Protein AF-A0A962SRR5-F1 (afdb_monomer)

pLDDT: mean 85.86, std 10.07, range [50.69, 96.56]

Structure (mmCIF, N/CA/C/O backbone):
data_AF-A0A962SRR5-F1
#
_entry.id   AF-A0A962SRR5-F1
#
loop_
_atom_site.group_PDB
_atom_site.id
_atom_site.type_symbol
_atom_site.label_atom_id
_atom_site.label_alt_id
_atom_site.label_comp_id
_atom_site.label_asym_id
_atom_site.label_entity_id
_atom_site.label_seq_id
_atom_site.pdbx_PDB_ins_code
_atom_site.Cartn_x
_atom_site.Cartn_y
_atom_site.Cartn_z
_atom_site.occupancy
_atom_site.B_iso_or_equiv
_atom_site.auth_seq_id
_atom_site.auth_comp_id
_atom_site.auth_asym_id
_atom_site.auth_atom_id
_atom_site.pdbx_PDB_model_num
ATOM 1 N N . MET A 1 1 ? 25.830 25.492 19.303 1.00 61.03 1 MET A N 1
ATOM 2 C CA . MET A 1 1 ? 25.919 24.570 18.144 1.00 61.03 1 MET A CA 1
ATOM 3 C C . MET A 1 1 ? 26.111 25.403 16.883 1.00 61.03 1 MET A C 1
ATOM 5 O O . MET A 1 1 ? 25.340 26.332 16.690 1.00 61.03 1 MET A O 1
ATOM 9 N N . SER A 1 2 ? 27.171 25.161 16.105 1.00 75.62 2 SER A N 1
ATOM 10 C CA . SER A 1 2 ? 27.633 26.068 15.039 1.00 75.62 2 SER A CA 1
ATOM 11 C C . SER A 1 2 ? 26.584 26.273 13.937 1.00 75.62 2 SER A C 1
ATOM 13 O O . SER A 1 2 ? 25.968 25.315 13.469 1.00 75.62 2 SER A O 1
ATOM 15 N N . PHE A 1 3 ? 26.388 27.527 13.511 1.00 80.69 3 PHE A N 1
ATOM 16 C CA . PHE A 1 3 ? 25.441 27.920 12.456 1.00 80.69 3 PHE A CA 1
ATOM 17 C C . PHE A 1 3 ? 25.579 27.062 11.188 1.00 80.69 3 PHE A C 1
ATOM 19 O O . PHE A 1 3 ? 24.573 26.648 10.618 1.00 80.69 3 PHE A O 1
ATOM 26 N N . LEU A 1 4 ? 26.810 26.699 10.814 1.00 87.44 4 LEU A N 1
ATOM 27 C CA . LEU A 1 4 ? 27.096 25.822 9.677 1.00 87.44 4 LEU A CA 1
ATOM 28 C C . LEU A 1 4 ? 26.416 24.446 9.796 1.00 87.44 4 LEU A C 1
ATOM 30 O O . LEU A 1 4 ? 25.808 23.976 8.838 1.00 87.44 4 LEU A O 1
ATOM 34 N N . ARG A 1 5 ? 26.444 23.820 10.983 1.00 86.62 5 ARG A N 1
ATOM 35 C CA . ARG A 1 5 ? 25.784 22.525 11.219 1.00 86.62 5 ARG A CA 1
ATOM 36 C C . ARG A 1 5 ? 24.271 22.636 11.042 1.00 86.62 5 ARG A C 1
ATOM 38 O O . ARG A 1 5 ? 23.664 21.735 10.476 1.00 86.62 5 ARG A O 1
ATOM 45 N N . ARG A 1 6 ? 23.661 23.739 11.490 1.00 88.19 6 ARG A N 1
ATOM 46 C CA . ARG A 1 6 ? 22.216 23.977 11.345 1.00 88.19 6 ARG A CA 1
ATOM 47 C C . ARG A 1 6 ? 21.804 24.070 9.873 1.00 88.19 6 ARG A C 1
ATOM 49 O O . ARG A 1 6 ? 20.831 23.427 9.492 1.00 88.19 6 ARG A O 1
ATOM 56 N N . TYR A 1 7 ? 22.548 24.815 9.054 1.00 91.88 7 TYR A N 1
ATOM 57 C CA . TYR A 1 7 ? 22.250 24.950 7.624 1.00 91.88 7 TYR A CA 1
ATOM 58 C C . TYR A 1 7 ? 22.513 23.660 6.837 1.00 91.88 7 TYR A C 1
ATOM 60 O O . TYR A 1 7 ? 21.699 23.298 5.993 1.00 91.88 7 TYR A O 1
ATOM 68 N N . LEU A 1 8 ? 23.583 22.920 7.152 1.00 93.56 8 LEU A N 1
ATOM 69 C CA . LEU A 1 8 ? 23.849 21.620 6.527 1.00 93.56 8 LEU A CA 1
ATOM 70 C C . LEU A 1 8 ? 22.771 20.583 6.864 1.00 93.56 8 LEU A C 1
ATOM 72 O O . LEU A 1 8 ? 22.303 19.889 5.968 1.00 93.56 8 LEU A O 1
ATOM 76 N N . VAL A 1 9 ? 22.335 20.501 8.127 1.00 94.69 9 VAL A N 1
ATOM 77 C CA . VAL A 1 9 ? 21.248 19.592 8.534 1.00 94.69 9 VAL A CA 1
ATOM 78 C C . VAL A 1 9 ? 19.932 19.986 7.863 1.00 94.69 9 VAL A C 1
ATOM 80 O O . VAL A 1 9 ? 19.237 19.113 7.358 1.00 94.69 9 VAL A O 1
ATOM 83 N N . ALA A 1 10 ? 19.607 21.281 7.793 1.00 92.31 10 ALA A N 1
ATOM 84 C CA . ALA A 1 10 ? 18.415 21.752 7.088 1.00 92.31 10 ALA A CA 1
ATOM 85 C C . ALA A 1 10 ? 18.461 21.414 5.586 1.00 92.31 10 ALA A C 1
ATOM 87 O O . ALA A 1 10 ? 17.485 20.903 5.046 1.00 92.31 10 ALA A O 1
ATOM 88 N N . GLY A 1 11 ? 19.604 21.624 4.924 1.00 93.44 11 GLY A N 1
ATOM 89 C CA . GLY A 1 11 ? 19.796 21.248 3.522 1.00 93.44 11 GLY A CA 1
ATOM 90 C C . GLY A 1 11 ? 19.680 19.738 3.298 1.00 93.44 11 GLY A C 1
ATOM 91 O O . GLY A 1 11 ? 19.008 19.305 2.365 1.00 93.44 11 GLY A O 1
ATOM 92 N N . LEU A 1 12 ? 20.270 18.931 4.183 1.00 95.00 12 LEU A N 1
ATOM 93 C CA . LEU A 1 12 ? 20.183 17.472 4.131 1.00 95.00 12 LEU A CA 1
ATOM 94 C C . LEU A 1 12 ? 18.735 16.988 4.299 1.00 95.00 12 LEU A C 1
ATOM 96 O O . LEU A 1 12 ? 18.294 16.126 3.547 1.00 95.00 12 LEU A O 1
ATOM 100 N N . LEU A 1 13 ? 17.980 17.574 5.234 1.00 94.94 13 LEU A N 1
ATOM 101 C CA . LEU A 1 13 ? 16.570 17.243 5.460 1.00 94.94 13 LEU A CA 1
ATOM 102 C C . LEU A 1 13 ? 15.687 17.519 4.236 1.00 94.94 13 LEU 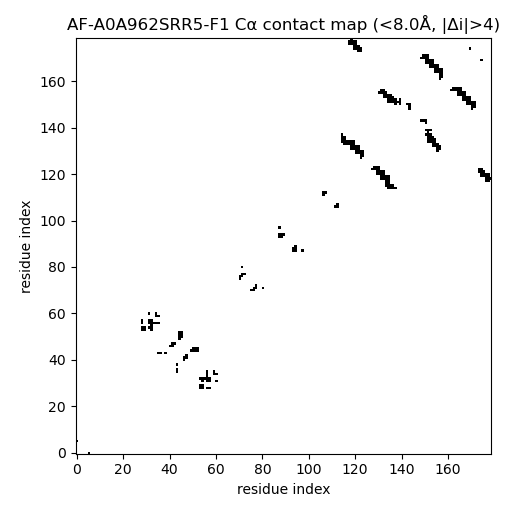A C 1
ATOM 104 O O . LEU A 1 13 ? 14.685 16.836 4.057 1.00 94.94 13 LEU A O 1
ATOM 108 N N . VAL A 1 14 ? 16.063 18.478 3.386 1.00 95.75 14 VAL A N 1
ATOM 109 C CA . VAL A 1 14 ? 15.354 18.766 2.130 1.00 95.75 14 VAL A CA 1
ATOM 110 C C . VAL A 1 14 ? 15.813 17.838 1.003 1.00 95.75 14 VAL A C 1
ATOM 112 O O . VAL A 1 14 ? 14.987 17.255 0.304 1.00 95.75 14 VAL A O 1
ATOM 115 N N . TRP A 1 15 ? 17.124 17.670 0.817 1.00 96.56 15 TRP A N 1
ATOM 116 C CA . TRP A 1 15 ? 17.670 16.934 -0.328 1.00 96.56 15 TRP A CA 1
ATOM 117 C C . TRP A 1 15 ? 17.612 15.414 -0.185 1.00 96.56 15 TRP A C 1
ATOM 119 O O . TRP A 1 15 ? 17.457 14.727 -1.193 1.00 96.56 15 TRP A O 1
ATOM 129 N N . VAL A 1 16 ? 17.711 14.868 1.031 1.00 96.56 16 VAL A N 1
ATOM 130 C CA . VAL A 1 16 ? 17.678 13.412 1.243 1.00 96.56 16 VAL A CA 1
ATOM 131 C C . VAL A 1 16 ? 16.352 12.799 0.781 1.00 96.56 16 VAL A C 1
ATOM 133 O O . VAL A 1 16 ? 16.412 11.872 -0.026 1.00 96.56 16 VAL A O 1
ATOM 136 N N . PRO A 1 17 ? 15.165 13.302 1.180 1.00 95.25 17 PRO A N 1
ATOM 137 C CA . PRO A 1 17 ? 13.895 12.755 0.696 1.00 95.25 17 PRO A CA 1
ATOM 138 C C . PRO A 1 17 ? 13.754 12.809 -0.831 1.00 95.25 17 PRO A C 1
ATOM 140 O O . PRO A 1 17 ? 13.295 11.846 -1.446 1.00 95.25 17 PRO A O 1
ATOM 143 N N . ILE A 1 18 ? 14.202 13.902 -1.459 1.00 96.38 18 ILE A N 1
ATOM 144 C CA . ILE A 1 18 ? 14.176 14.067 -2.920 1.00 96.38 18 ILE A CA 1
ATOM 145 C C . ILE A 1 18 ? 15.099 13.041 -3.585 1.00 96.38 18 ILE A C 1
ATOM 147 O O . ILE A 1 18 ? 14.685 12.336 -4.504 1.00 96.38 18 ILE A O 1
ATOM 151 N N . GLY A 1 19 ? 16.335 12.916 -3.097 1.00 96.44 19 GLY A N 1
ATOM 152 C CA . GLY A 1 19 ? 17.310 11.959 -3.614 1.00 96.44 19 GLY A CA 1
ATOM 153 C C . GLY A 1 19 ? 16.827 10.515 -3.492 1.00 96.44 19 GLY A C 1
ATOM 154 O O . GLY A 1 19 ? 16.908 9.761 -4.461 1.00 96.44 19 GLY A O 1
ATOM 155 N N . VAL A 1 20 ? 16.254 10.150 -2.341 1.00 96.56 20 VAL A N 1
ATOM 156 C CA . VAL A 1 20 ? 15.645 8.830 -2.119 1.00 96.56 20 VAL A CA 1
ATOM 157 C C . VAL A 1 20 ? 14.478 8.600 -3.078 1.00 96.56 20 VAL A C 1
ATOM 159 O O . VAL A 1 20 ? 14.397 7.539 -3.689 1.00 96.56 20 VAL A O 1
ATOM 162 N N . THR A 1 21 ? 13.614 9.595 -3.280 1.00 95.56 21 THR A N 1
ATOM 163 C CA . THR A 1 21 ? 12.485 9.486 -4.216 1.00 95.56 21 THR A CA 1
ATOM 164 C C . THR A 1 21 ? 12.971 9.229 -5.642 1.00 95.56 21 THR A C 1
ATOM 166 O O . THR A 1 21 ? 12.526 8.282 -6.288 1.00 95.56 21 THR A O 1
ATOM 169 N N . VAL A 1 22 ? 13.940 10.015 -6.122 1.00 95.94 22 VAL A N 1
ATOM 170 C CA . VAL A 1 22 ? 14.528 9.840 -7.460 1.00 95.94 22 VAL A CA 1
ATOM 171 C C . VAL A 1 22 ? 15.209 8.477 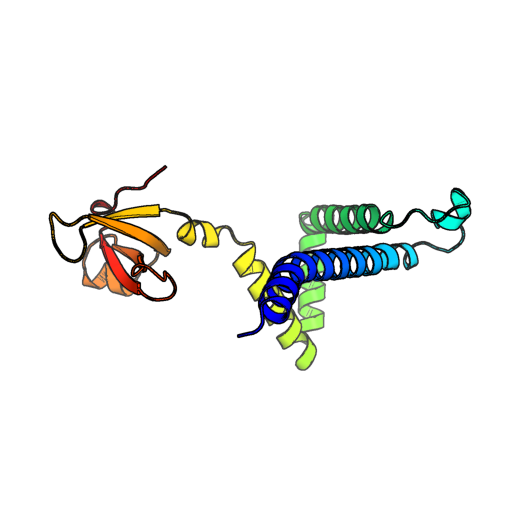-7.595 1.00 95.94 22 VAL A C 1
ATOM 173 O O . VAL A 1 22 ? 15.073 7.830 -8.635 1.00 95.94 22 VAL A O 1
ATOM 176 N N . LEU A 1 23 ? 15.915 8.018 -6.558 1.00 95.06 23 LEU A N 1
ATOM 177 C CA . LEU A 1 23 ? 16.552 6.702 -6.528 1.00 95.06 23 LEU A CA 1
ATOM 178 C C . LEU A 1 23 ? 15.517 5.581 -6.686 1.00 95.06 23 LEU A C 1
ATOM 180 O O . LEU A 1 23 ? 15.682 4.721 -7.550 1.00 95.06 23 LEU A O 1
ATOM 184 N N . VAL A 1 24 ? 14.447 5.611 -5.886 1.00 96.06 24 VAL A N 1
ATOM 185 C CA . VAL A 1 24 ? 13.386 4.594 -5.906 1.00 96.06 24 VAL A CA 1
ATOM 186 C C . VAL A 1 24 ? 12.662 4.593 -7.248 1.00 96.06 24 VAL A C 1
ATOM 188 O O . VAL A 1 24 ? 12.515 3.534 -7.853 1.00 96.06 24 VAL A O 1
ATOM 191 N N . VAL A 1 25 ? 12.276 5.764 -7.765 1.00 93.06 25 VAL A N 1
ATOM 192 C CA . VAL A 1 25 ? 11.604 5.871 -9.070 1.00 93.06 25 VAL A CA 1
ATOM 193 C C . VAL A 1 25 ? 12.495 5.327 -10.184 1.00 93.06 25 VAL A C 1
ATOM 195 O O . VAL A 1 25 ? 12.045 4.511 -10.983 1.00 93.06 25 VAL A O 1
ATOM 198 N N . ARG A 1 26 ? 13.780 5.703 -10.220 1.00 91.12 26 ARG A N 1
ATOM 199 C CA . ARG A 1 26 ? 14.720 5.175 -11.222 1.00 91.12 26 ARG A CA 1
ATOM 200 C C . ARG A 1 26 ? 14.920 3.670 -11.097 1.00 91.12 26 ARG A C 1
ATOM 202 O O . ARG A 1 26 ? 15.038 2.997 -12.117 1.00 91.12 26 ARG A O 1
ATOM 209 N N . MET A 1 27 ? 14.976 3.144 -9.876 1.00 92.19 27 MET A N 1
ATOM 210 C CA . MET A 1 27 ? 15.079 1.707 -9.644 1.00 92.19 27 MET A CA 1
ATOM 211 C C . MET A 1 27 ? 13.851 0.983 -10.203 1.00 92.19 27 MET A C 1
ATOM 213 O O . MET A 1 27 ? 14.017 0.043 -10.973 1.00 92.19 27 MET A O 1
ATOM 217 N N . LEU A 1 28 ? 12.641 1.455 -9.897 1.00 90.06 28 LEU A N 1
ATOM 218 C CA . LEU A 1 28 ? 11.398 0.866 -10.402 1.00 90.06 28 LEU A CA 1
ATOM 219 C C . LEU A 1 28 ? 11.313 0.923 -11.928 1.00 90.06 28 LEU A C 1
ATOM 221 O O . LEU A 1 28 ? 11.043 -0.094 -12.558 1.00 90.06 28 LEU A O 1
ATOM 225 N N . VAL A 1 29 ? 11.613 2.078 -12.526 1.00 88.69 29 VAL A N 1
ATOM 226 C CA . VAL A 1 29 ? 11.618 2.241 -13.986 1.00 88.69 29 VAL A CA 1
ATOM 227 C C . VAL A 1 29 ? 12.584 1.255 -14.640 1.00 88.69 29 VAL A C 1
ATOM 229 O O . VAL A 1 29 ? 12.191 0.557 -15.563 1.00 88.69 29 VAL A O 1
ATOM 232 N N . ARG A 1 30 ? 13.806 1.104 -14.114 1.00 87.31 30 ARG A N 1
ATOM 233 C CA . ARG A 1 30 ? 14.773 0.121 -14.634 1.00 87.31 30 ARG A CA 1
ATOM 234 C C . ARG A 1 30 ? 14.282 -1.319 -14.509 1.00 87.31 30 ARG A C 1
ATOM 236 O O . ARG A 1 30 ? 14.477 -2.112 -15.423 1.00 87.31 30 ARG A O 1
ATOM 243 N N . TRP A 1 31 ? 13.652 -1.664 -13.388 1.00 87.38 31 TRP A N 1
ATOM 244 C CA . TRP A 1 31 ? 13.059 -2.989 -13.206 1.00 87.38 31 TRP A CA 1
ATOM 245 C C . TRP A 1 31 ? 11.949 -3.256 -14.226 1.00 87.38 31 TRP A C 1
ATOM 247 O O . TRP A 1 31 ? 11.870 -4.360 -14.756 1.00 87.38 31 TRP A O 1
ATOM 257 N N . MET A 1 32 ? 11.131 -2.252 -14.538 1.00 87.62 32 MET A N 1
ATOM 258 C CA . MET A 1 32 ? 10.086 -2.358 -15.557 1.00 87.62 32 MET A CA 1
ATOM 259 C C . MET A 1 32 ? 10.663 -2.367 -16.976 1.00 87.62 32 MET A C 1
ATOM 261 O O . MET A 1 32 ? 10.185 -3.127 -17.810 1.00 87.62 32 MET A O 1
ATOM 265 N N . ASP A 1 33 ? 11.723 -1.610 -17.260 1.00 86.12 33 ASP A N 1
ATOM 266 C CA . ASP A 1 33 ? 12.426 -1.636 -18.550 1.00 86.12 33 ASP A CA 1
ATOM 267 C C . ASP A 1 33 ? 13.052 -3.008 -18.840 1.00 86.12 33 ASP A C 1
ATOM 269 O O . ASP A 1 33 ? 13.060 -3.440 -19.991 1.00 86.12 33 ASP A O 1
ATOM 273 N N . ASN A 1 34 ? 13.436 -3.779 -17.815 1.00 85.56 34 ASN A N 1
ATOM 274 C CA . ASN A 1 34 ? 13.853 -5.174 -18.000 1.00 85.56 34 ASN A CA 1
ATOM 275 C C . ASN A 1 34 ? 12.742 -6.071 -18.580 1.00 85.56 34 ASN A C 1
ATOM 277 O O . ASN A 1 34 ? 13.054 -7.107 -19.163 1.00 85.56 34 ASN A O 1
ATOM 281 N N . SER A 1 35 ? 11.459 -5.695 -18.481 1.00 83.31 35 SER A N 1
ATOM 282 C CA . SER A 1 35 ? 10.375 -6.433 -19.150 1.00 83.31 35 SER A CA 1
ATOM 283 C C . SER A 1 35 ? 10.499 -6.399 -20.678 1.00 83.31 35 SER A C 1
ATOM 285 O O . SER A 1 35 ? 10.068 -7.341 -21.340 1.00 83.31 35 SER A O 1
ATOM 287 N N . LEU A 1 36 ? 11.158 -5.380 -21.248 1.00 81.69 36 LEU A N 1
ATOM 288 C CA . LEU A 1 36 ? 11.440 -5.297 -22.686 1.00 81.69 36 LEU A CA 1
ATOM 289 C C . LEU A 1 36 ? 12.355 -6.437 -23.161 1.00 81.69 36 LEU A C 1
ATOM 291 O O . LEU A 1 36 ? 12.346 -6.774 -24.343 1.00 81.69 36 LEU A O 1
ATOM 295 N N . LEU A 1 37 ? 13.106 -7.076 -22.254 1.00 81.12 37 LEU A N 1
ATOM 296 C CA . LEU A 1 37 ? 13.928 -8.246 -22.576 1.00 81.12 37 LEU A CA 1
ATOM 297 C C . LEU A 1 37 ? 13.088 -9.465 -22.978 1.00 81.12 37 LEU A C 1
ATOM 299 O O . LEU A 1 37 ? 13.605 -10.334 -23.677 1.00 81.12 37 LEU A O 1
ATOM 303 N N . LEU A 1 38 ? 11.808 -9.517 -22.581 1.00 77.56 38 LEU A N 1
ATOM 304 C CA . LEU A 1 38 ? 10.860 -10.552 -23.012 1.00 77.56 38 LEU A CA 1
ATOM 305 C C . LEU A 1 38 ? 10.548 -10.459 -24.513 1.00 77.56 38 LEU A C 1
ATOM 307 O O . LEU A 1 38 ? 10.120 -11.444 -25.113 1.00 77.56 38 LEU A O 1
ATOM 311 N N . ILE A 1 39 ? 10.762 -9.289 -25.122 1.00 77.69 39 ILE A N 1
ATOM 312 C CA . ILE A 1 39 ? 10.603 -9.076 -26.558 1.00 77.69 39 ILE A CA 1
ATOM 313 C C . ILE A 1 39 ? 11.924 -9.453 -27.261 1.00 77.69 39 ILE A C 1
ATOM 315 O O . ILE A 1 39 ? 12.998 -9.006 -26.827 1.00 77.69 39 ILE A O 1
ATOM 319 N N . PRO A 1 40 ? 11.877 -10.246 -28.354 1.00 79.25 40 PRO A N 1
ATOM 320 C CA . PRO A 1 40 ? 13.051 -10.544 -29.171 1.00 79.25 40 PRO A CA 1
ATOM 321 C C . PRO A 1 40 ? 13.760 -9.270 -29.634 1.00 79.25 40 PRO A C 1
ATOM 323 O O . PRO A 1 40 ? 13.108 -8.273 -29.940 1.00 79.25 40 PRO A O 1
ATOM 326 N N . GLU A 1 41 ? 15.089 -9.310 -29.744 1.00 74.62 41 GLU A N 1
ATOM 327 C CA . GLU A 1 41 ? 15.915 -8.123 -30.018 1.00 74.62 41 GLU A CA 1
ATOM 328 C C . GLU A 1 41 ? 15.472 -7.332 -31.256 1.00 74.62 41 GLU A C 1
ATOM 330 O O . GLU A 1 41 ? 15.474 -6.105 -31.227 1.00 74.62 41 GLU A O 1
ATOM 335 N N . ALA A 1 42 ? 15.011 -8.012 -32.308 1.00 71.50 42 ALA A N 1
ATOM 336 C CA . ALA A 1 42 ? 14.535 -7.378 -33.540 1.00 71.50 42 ALA A CA 1
ATOM 337 C C . ALA A 1 42 ? 13.302 -6.472 -33.350 1.00 71.50 42 ALA A C 1
ATOM 339 O O . ALA A 1 42 ? 13.114 -5.532 -34.115 1.00 71.50 42 ALA A O 1
ATOM 340 N N . TYR A 1 43 ? 12.475 -6.738 -32.335 1.00 71.75 43 TYR A N 1
ATOM 341 C CA . TYR A 1 43 ? 11.242 -5.996 -32.059 1.00 71.75 43 TYR A CA 1
ATOM 342 C C . TYR A 1 43 ? 11.363 -5.079 -30.840 1.00 71.75 43 TYR A C 1
ATOM 344 O O . TYR A 1 43 ? 10.362 -4.533 -30.372 1.00 71.75 43 TYR A O 1
ATOM 352 N N . ARG A 1 44 ? 12.573 -4.907 -30.291 1.00 78.50 44 ARG A N 1
ATOM 353 C CA . ARG A 1 44 ? 12.769 -3.982 -29.178 1.00 78.50 44 ARG A CA 1
ATOM 354 C C . ARG A 1 44 ? 12.602 -2.539 -29.666 1.00 78.50 44 ARG A C 1
ATOM 356 O O . ARG A 1 44 ? 13.113 -2.201 -30.736 1.00 78.50 44 ARG A O 1
ATOM 363 N N . PRO A 1 45 ? 11.942 -1.675 -28.876 1.00 69.25 45 PRO A N 1
ATOM 364 C CA . PRO A 1 45 ? 11.731 -0.269 -29.227 1.00 69.25 45 PRO A CA 1
ATOM 365 C C . PRO A 1 45 ? 13.043 0.444 -29.563 1.00 69.25 45 PRO A C 1
ATOM 367 O O . PRO A 1 45 ? 13.086 1.241 -30.491 1.00 69.25 45 PRO A O 1
ATOM 370 N N . ASP A 1 46 ? 14.122 0.082 -28.868 1.00 71.75 46 ASP A N 1
ATOM 371 C CA . ASP A 1 46 ? 15.464 0.633 -29.069 1.00 71.75 46 ASP A CA 1
ATOM 372 C C . ASP A 1 46 ? 15.992 0.394 -30.493 1.00 71.75 46 ASP A C 1
ATOM 374 O O . ASP A 1 46 ? 16.600 1.283 -31.087 1.00 71.75 46 ASP A O 1
ATOM 378 N N . ASN A 1 47 ? 15.704 -0.780 -31.066 1.00 67.12 47 ASN A N 1
ATOM 379 C CA . ASN A 1 47 ? 16.127 -1.162 -32.415 1.00 67.12 47 ASN A CA 1
ATOM 380 C C . ASN A 1 47 ? 15.166 -0.659 -33.503 1.00 67.12 47 ASN A C 1
ATOM 382 O O . ASN A 1 47 ? 15.589 -0.434 -34.633 1.00 67.12 47 ASN A O 1
ATOM 386 N N . LEU A 1 48 ? 13.886 -0.466 -33.172 1.00 66.94 48 LEU A N 1
ATOM 387 C CA . LEU A 1 48 ? 12.864 0.042 -34.096 1.00 66.94 48 LEU A CA 1
ATOM 388 C C . LEU A 1 48 ? 12.900 1.568 -34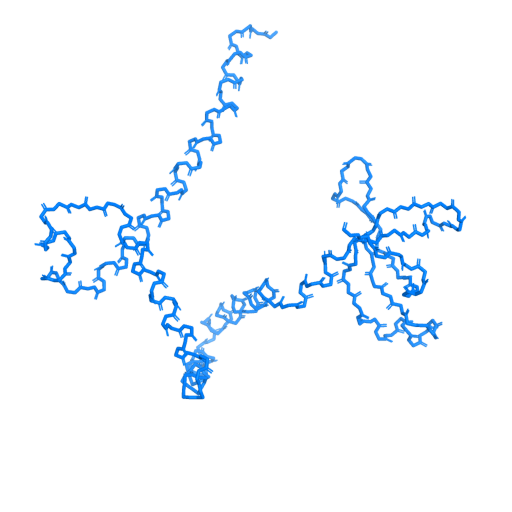.242 1.00 66.94 48 LEU A C 1
ATOM 390 O O . LEU A 1 48 ? 12.679 2.093 -35.329 1.00 66.94 48 LEU A O 1
ATOM 394 N N . ILE A 1 49 ? 13.140 2.276 -33.138 1.00 69.94 49 ILE A N 1
ATOM 395 C CA . ILE A 1 49 ? 13.064 3.740 -33.050 1.00 69.94 49 ILE A CA 1
ATOM 396 C C . ILE A 1 49 ? 14.474 4.363 -33.143 1.00 69.94 49 ILE A C 1
ATOM 398 O O . ILE A 1 49 ? 14.617 5.540 -33.468 1.00 69.94 49 ILE A O 1
ATOM 402 N N . GLY A 1 50 ? 15.534 3.576 -32.913 1.00 68.31 50 GLY A N 1
ATOM 403 C CA . GLY A 1 50 ? 16.933 4.001 -33.044 1.00 68.31 50 GLY A CA 1
ATOM 404 C C . GLY A 1 50 ? 17.468 4.822 -31.864 1.00 68.31 50 GLY A C 1
ATOM 405 O O . GLY A 1 50 ? 18.626 5.237 -31.883 1.00 68.31 50 GLY A O 1
ATOM 406 N N . PHE A 1 51 ? 16.656 5.056 -30.829 1.00 71.62 51 PHE A N 1
ATOM 407 C CA . PHE A 1 51 ? 17.076 5.651 -29.561 1.00 71.62 51 PHE A CA 1
ATOM 408 C C . PHE A 1 51 ? 16.314 5.034 -28.383 1.00 71.62 51 PHE A C 1
ATOM 410 O O . PHE A 1 51 ? 15.142 4.678 -28.501 1.00 71.62 51 PHE A O 1
ATOM 417 N N . HIS A 1 52 ? 16.986 4.919 -27.236 1.00 69.19 52 HIS A N 1
ATOM 418 C CA . HIS A 1 52 ? 16.412 4.333 -26.026 1.00 69.19 52 HIS A CA 1
ATOM 419 C C . HIS A 1 52 ? 15.527 5.347 -25.296 1.00 69.19 52 HIS A C 1
ATOM 421 O O . HIS A 1 52 ? 16.007 6.401 -24.868 1.00 69.19 52 HIS A O 1
ATOM 427 N N . ILE A 1 53 ? 14.241 5.026 -25.136 1.00 74.56 53 ILE A N 1
ATOM 428 C CA . ILE A 1 53 ? 13.300 5.820 -24.337 1.00 74.56 53 ILE A CA 1
ATOM 429 C C . ILE A 1 53 ? 13.169 5.156 -22.961 1.00 74.56 53 ILE A C 1
ATOM 431 O O . ILE A 1 53 ? 12.496 4.127 -22.850 1.00 74.56 53 ILE A O 1
ATOM 435 N N . PRO A 1 54 ? 13.781 5.721 -21.903 1.00 71.00 54 PRO A N 1
ATOM 436 C CA . PRO A 1 54 ? 13.677 5.149 -20.567 1.00 71.00 54 PRO A CA 1
ATOM 437 C C . PRO A 1 54 ? 12.224 5.200 -20.078 1.00 71.00 54 PRO A C 1
ATOM 439 O O . PRO A 1 54 ? 11.554 6.227 -20.199 1.00 71.00 54 PRO A O 1
ATOM 442 N N . GLY A 1 55 ? 11.743 4.099 -19.505 1.00 78.75 55 GLY A N 1
ATOM 443 C CA . GLY A 1 55 ? 10.371 3.955 -19.023 1.00 78.75 55 GLY A CA 1
ATOM 444 C C . GLY A 1 55 ? 9.376 3.379 -20.025 1.00 78.75 55 GLY A C 1
ATOM 445 O O . GLY A 1 55 ? 8.205 3.224 -19.683 1.00 78.75 55 GLY A O 1
ATOM 446 N N . LEU A 1 56 ? 9.795 2.998 -21.233 1.00 84.19 56 LEU A N 1
ATOM 447 C CA . LEU A 1 56 ? 8.889 2.342 -22.179 1.00 84.19 56 LEU A CA 1
ATOM 448 C C . LEU A 1 56 ? 8.481 0.933 -21.710 1.00 84.19 56 LEU A C 1
ATOM 450 O O . LEU A 1 56 ? 7.360 0.487 -21.969 1.00 84.19 56 LEU A O 1
ATOM 454 N N . GLY A 1 57 ? 9.327 0.263 -20.921 1.00 85.19 57 GLY A N 1
ATOM 455 C CA . GLY A 1 57 ? 8.964 -0.997 -20.275 1.00 85.19 57 GLY A CA 1
ATOM 456 C C . GLY A 1 57 ? 7.925 -0.838 -19.171 1.00 85.19 57 GLY A C 1
ATOM 457 O O . GLY A 1 57 ? 7.264 -1.816 -18.826 1.00 85.19 57 GLY A O 1
ATOM 458 N N . VAL A 1 58 ? 7.699 0.379 -18.657 1.00 88.38 58 VAL A N 1
ATOM 459 C CA . VAL A 1 58 ? 6.587 0.658 -17.734 1.00 88.38 58 VAL A CA 1
ATOM 460 C C . VAL A 1 58 ? 5.258 0.372 -18.425 1.00 88.38 58 VAL A C 1
ATOM 462 O O . VAL A 1 58 ? 4.427 -0.361 -17.890 1.00 88.38 58 VAL A O 1
ATOM 465 N N . VAL A 1 59 ? 5.082 0.894 -19.642 1.00 88.56 59 VAL A N 1
ATOM 466 C CA . VAL A 1 59 ? 3.869 0.691 -20.447 1.00 88.56 59 VAL A CA 1
ATOM 467 C C . VAL A 1 59 ? 3.687 -0.789 -20.774 1.00 88.56 59 VAL A C 1
ATOM 469 O O . VAL A 1 59 ? 2.602 -1.330 -20.569 1.00 88.56 59 VAL A O 1
ATOM 472 N N . LEU A 1 60 ? 4.752 -1.468 -21.212 1.00 87.62 60 LEU A N 1
ATOM 473 C CA . LEU A 1 60 ? 4.696 -2.902 -21.498 1.00 87.62 60 LEU A CA 1
ATOM 474 C C . LEU A 1 60 ? 4.318 -3.719 -20.255 1.00 87.62 60 LEU A C 1
ATOM 476 O O . LEU A 1 60 ? 3.440 -4.575 -20.328 1.00 87.62 60 LEU A O 1
ATOM 480 N N . SER A 1 61 ? 4.940 -3.440 -19.110 1.00 88.69 61 SER A N 1
ATOM 481 C CA . SER A 1 61 ? 4.644 -4.126 -17.849 1.00 88.69 61 SER A CA 1
ATOM 482 C C . SER A 1 61 ? 3.180 -3.940 -17.440 1.00 88.69 61 SER A C 1
ATOM 484 O O . SER A 1 61 ? 2.529 -4.905 -17.043 1.00 88.69 61 SER A O 1
ATOM 486 N N . LEU A 1 62 ? 2.635 -2.725 -17.584 1.00 91.25 62 LEU A N 1
ATOM 487 C CA . LEU A 1 62 ? 1.220 -2.450 -17.318 1.00 91.25 62 LEU A CA 1
ATOM 488 C C . LEU A 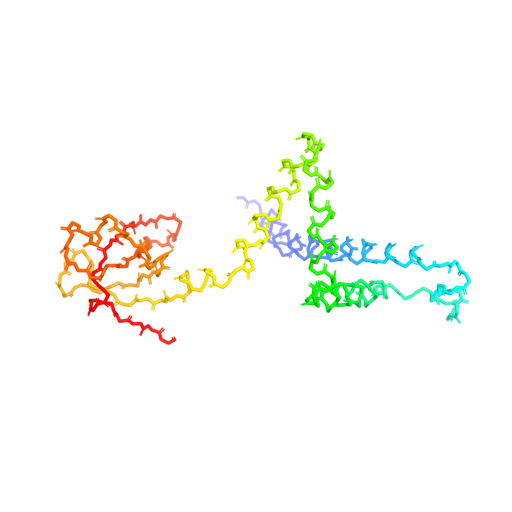1 62 ? 0.299 -3.242 -18.252 1.00 91.25 62 LEU A C 1
ATOM 490 O O . LEU A 1 62 ? -0.684 -3.818 -17.788 1.00 91.25 62 LEU A O 1
ATOM 494 N N . LEU A 1 63 ? 0.632 -3.321 -19.544 1.00 91.88 63 LEU A N 1
ATOM 495 C CA . LEU A 1 63 ? -0.125 -4.122 -20.506 1.00 91.88 63 LEU A CA 1
ATOM 496 C C . LEU A 1 63 ? -0.084 -5.613 -20.153 1.00 91.88 63 LEU A C 1
ATOM 498 O O . LEU A 1 63 ? -1.130 -6.256 -20.136 1.00 91.88 63 LEU A O 1
ATOM 502 N N . ILE A 1 64 ? 1.088 -6.158 -19.813 1.00 90.25 64 ILE A N 1
ATOM 503 C CA . ILE A 1 64 ? 1.237 -7.561 -19.397 1.00 90.25 64 ILE A CA 1
ATOM 504 C C . ILE A 1 64 ? 0.353 -7.852 -18.181 1.00 90.25 64 ILE A C 1
ATOM 506 O O . ILE A 1 64 ? -0.400 -8.827 -18.192 1.00 90.25 64 ILE A O 1
ATOM 510 N N . VAL A 1 65 ? 0.403 -7.005 -17.148 1.00 90.62 65 VAL A N 1
ATOM 511 C CA . VAL A 1 65 ? -0.421 -7.168 -15.940 1.00 90.62 65 VAL A CA 1
ATOM 512 C C . VAL A 1 65 ? -1.910 -7.083 -16.277 1.00 90.62 65 VAL A C 1
ATOM 514 O O . VAL A 1 65 ? -2.682 -7.930 -15.828 1.00 90.62 65 VAL A O 1
ATOM 517 N N . PHE A 1 66 ? -2.316 -6.118 -17.106 1.00 92.69 66 PHE A N 1
ATOM 518 C CA . PHE A 1 66 ? -3.704 -5.956 -17.531 1.00 92.69 66 PHE A CA 1
ATOM 519 C C . PHE A 1 66 ? -4.224 -7.191 -18.276 1.00 92.69 66 PHE A C 1
ATOM 521 O O . PHE A 1 66 ? -5.237 -7.766 -17.878 1.00 92.69 66 PHE A O 1
ATOM 528 N N . PHE A 1 67 ? -3.514 -7.651 -19.310 1.00 92.69 67 PHE A N 1
ATOM 529 C CA . PHE A 1 67 ? -3.922 -8.829 -20.077 1.00 92.69 67 PHE A CA 1
ATOM 530 C C . PHE A 1 67 ? -3.895 -10.105 -19.237 1.00 92.69 67 PHE A C 1
ATOM 532 O O . PHE A 1 67 ? -4.797 -10.930 -19.367 1.00 92.69 67 PHE A O 1
ATOM 539 N N . THR A 1 68 ? -2.924 -10.247 -18.331 1.00 90.38 68 THR A N 1
ATOM 540 C CA . THR A 1 68 ? -2.893 -11.363 -17.375 1.00 90.38 68 THR A CA 1
ATOM 541 C C . THR A 1 68 ? -4.123 -11.336 -16.470 1.00 90.38 68 THR A C 1
ATOM 543 O O . THR A 1 68 ? -4.741 -12.376 -16.254 1.00 90.38 68 THR A O 1
ATOM 546 N N . GLY A 1 69 ? -4.532 -10.157 -15.993 1.00 88.06 69 GLY A N 1
ATOM 547 C CA . GLY A 1 69 ? -5.749 -9.980 -15.200 1.00 88.06 69 GLY A CA 1
ATOM 548 C C . GLY A 1 69 ? -7.020 -10.328 -15.977 1.00 88.06 69 GLY A C 1
ATOM 549 O O . GLY A 1 69 ? -7.845 -11.098 -15.488 1.00 88.06 69 GLY A O 1
ATOM 550 N N . VAL A 1 70 ? -7.156 -9.828 -17.211 1.00 90.88 70 VAL A N 1
ATOM 551 C CA . VAL A 1 70 ? -8.285 -10.158 -18.100 1.00 90.88 70 VAL A CA 1
ATOM 552 C C . VAL A 1 70 ? -8.340 -11.662 -18.360 1.00 90.88 70 VAL A C 1
ATOM 554 O O . VAL A 1 70 ? -9.400 -12.274 -18.246 1.00 90.88 70 VAL A O 1
ATOM 557 N N . PHE A 1 71 ? -7.200 -12.285 -18.659 1.00 90.62 71 PHE A N 1
ATOM 558 C CA . PHE A 1 71 ? -7.116 -13.722 -18.873 1.00 90.62 71 PHE A CA 1
ATOM 559 C C . PHE A 1 71 ? -7.515 -14.502 -17.615 1.00 90.62 71 PHE A C 1
ATOM 561 O O . PHE A 1 71 ? -8.384 -15.368 -17.694 1.00 90.62 71 PHE A O 1
ATOM 568 N N . ALA A 1 72 ? -6.962 -14.148 -16.452 1.00 88.31 72 ALA A N 1
ATOM 569 C CA . ALA A 1 72 ? -7.260 -14.781 -15.169 1.00 88.31 72 ALA A CA 1
ATOM 570 C C . ALA A 1 72 ? -8.722 -14.599 -14.720 1.00 88.31 72 ALA A C 1
ATOM 572 O O . ALA A 1 72 ? -9.244 -15.438 -13.988 1.00 88.31 72 ALA A O 1
ATOM 573 N N . ALA A 1 73 ? -9.407 -13.540 -15.163 1.00 86.69 73 ALA A N 1
ATOM 574 C CA . ALA A 1 73 ? -10.817 -13.314 -14.852 1.00 86.69 73 ALA A CA 1
ATOM 575 C C . ALA A 1 73 ? -11.758 -14.303 -15.566 1.00 86.69 73 ALA A C 1
ATOM 577 O O . ALA A 1 73 ? -12.836 -14.597 -15.037 1.00 86.69 73 ALA A O 1
ATOM 578 N N . ASN A 1 74 ? -11.343 -14.848 -16.715 1.00 91.25 74 ASN A N 1
ATOM 579 C CA . ASN A 1 74 ? -12.110 -15.817 -17.497 1.00 91.25 74 ASN A CA 1
ATOM 580 C C . ASN A 1 74 ? -12.108 -17.214 -16.859 1.00 91.25 74 ASN A C 1
ATOM 582 O O . ASN A 1 74 ? -11.151 -17.600 -16.191 1.00 91.25 74 ASN A O 1
ATOM 586 N N . LEU A 1 75 ? -13.151 -18.013 -17.123 1.00 81.75 75 LEU A N 1
ATOM 587 C CA . LEU A 1 75 ? -13.285 -19.380 -16.587 1.00 81.75 75 LEU A CA 1
ATOM 588 C C . LEU A 1 75 ? -12.039 -20.241 -16.856 1.00 81.75 75 LEU A C 1
ATOM 590 O O . LEU A 1 75 ? -11.521 -20.877 -15.943 1.00 81.75 75 LEU A O 1
ATOM 594 N N . PHE A 1 76 ? -11.511 -20.191 -18.082 1.00 89.56 76 PHE A N 1
ATOM 595 C CA . PHE A 1 76 ? -10.297 -20.917 -18.462 1.00 89.56 76 PHE A CA 1
ATOM 596 C C . PHE A 1 76 ? -9.051 -20.432 -17.704 1.00 89.56 76 PHE A C 1
ATOM 598 O O . PHE A 1 76 ? -8.266 -21.243 -17.213 1.00 89.56 76 PHE A O 1
ATOM 605 N N . GLY A 1 77 ? -8.891 -19.115 -17.551 1.00 87.75 77 GLY A N 1
ATOM 606 C CA . GLY A 1 77 ? -7.768 -18.542 -16.813 1.00 87.75 77 GLY A CA 1
ATOM 607 C C . GLY A 1 77 ? -7.809 -18.891 -15.329 1.00 87.75 77 GLY A C 1
ATOM 608 O O . GLY A 1 77 ? -6.779 -19.252 -14.770 1.00 87.75 77 GLY A O 1
ATOM 609 N N . ARG A 1 78 ? -8.995 -18.894 -14.705 1.00 86.81 78 ARG A N 1
ATOM 610 C CA . ARG A 1 78 ? -9.163 -19.344 -13.311 1.00 86.81 78 ARG A CA 1
ATOM 611 C C . ARG A 1 78 ? -8.721 -20.794 -13.127 1.00 86.81 78 ARG A C 1
ATOM 613 O O . ARG A 1 78 ? -8.015 -21.096 -12.166 1.00 86.81 78 ARG A O 1
ATOM 620 N N . SER A 1 79 ? -9.091 -21.681 -14.052 1.00 89.38 79 SER A N 1
ATOM 621 C CA . SER A 1 79 ? -8.662 -23.083 -14.019 1.00 89.38 79 SER A CA 1
ATOM 622 C C . SER A 1 79 ? -7.147 -23.232 -14.185 1.00 89.38 79 SER A C 1
ATOM 624 O O . SER A 1 79 ? -6.537 -24.010 -13.455 1.00 89.38 79 SER A O 1
ATOM 626 N N . LEU A 1 80 ? -6.522 -22.464 -15.083 1.00 91.75 80 LEU A N 1
ATOM 627 C CA . LEU A 1 80 ? -5.066 -22.476 -15.264 1.00 91.75 80 LEU A CA 1
ATOM 628 C C . LEU A 1 80 ? -4.309 -21.944 -14.045 1.00 91.75 80 LEU A C 1
ATOM 630 O O . LEU A 1 80 ? -3.332 -22.558 -13.621 1.00 91.75 80 LEU A O 1
ATOM 634 N N . VAL A 1 81 ? -4.770 -20.839 -13.455 1.00 89.19 81 VAL A N 1
ATOM 635 C CA . VAL A 1 81 ? -4.187 -20.289 -12.223 1.00 89.19 81 VAL A CA 1
ATOM 636 C C . VAL A 1 81 ? -4.309 -21.305 -11.090 1.00 89.19 81 VAL A C 1
ATOM 638 O O . VAL A 1 81 ? -3.326 -21.582 -10.411 1.00 89.19 81 VAL A O 1
ATOM 641 N N . SER A 1 82 ? -5.472 -21.945 -10.936 1.00 88.25 82 SER A N 1
ATOM 642 C CA . SER A 1 82 ? -5.651 -23.002 -9.938 1.00 88.25 82 SER A CA 1
ATOM 643 C C . SER A 1 82 ? -4.701 -24.180 -10.174 1.00 88.25 82 SER A C 1
ATOM 645 O O . SER A 1 82 ? -4.074 -24.654 -9.230 1.00 88.25 82 SER A O 1
ATOM 647 N N . LEU A 1 83 ? -4.534 -24.635 -11.420 1.00 92.44 83 LEU A N 1
ATOM 648 C CA . LEU A 1 83 ? -3.590 -25.705 -11.753 1.00 92.44 83 LEU A CA 1
ATOM 649 C C . LEU A 1 83 ? -2.150 -25.325 -11.381 1.00 92.44 83 LEU A C 1
ATOM 651 O O . LEU A 1 83 ? -1.440 -26.123 -10.770 1.00 92.44 83 LEU A O 1
ATOM 655 N N . TRP A 1 84 ? -1.736 -24.099 -11.706 1.00 91.06 84 TRP A N 1
ATOM 656 C CA . TRP A 1 84 ? -0.423 -23.572 -11.344 1.00 91.06 84 TRP A CA 1
ATOM 657 C C . TRP A 1 84 ? -0.213 -23.571 -9.827 1.00 91.06 84 TRP A C 1
ATOM 659 O O . TRP A 1 84 ? 0.803 -24.061 -9.336 1.00 91.06 84 TRP A O 1
ATOM 669 N N . GLU A 1 85 ? -1.208 -23.118 -9.067 1.00 90.19 85 GLU A N 1
ATOM 670 C CA . GLU A 1 85 ? -1.169 -23.138 -7.604 1.00 90.19 85 GLU A CA 1
ATOM 671 C C . GLU A 1 85 ? -1.043 -24.555 -7.039 1.00 90.19 85 GLU A C 1
ATOM 673 O O . GLU A 1 85 ? -0.262 -24.777 -6.114 1.00 90.19 85 GLU A O 1
ATOM 678 N N . HIS A 1 86 ? -1.740 -25.536 -7.621 1.00 91.38 86 HIS A N 1
ATOM 679 C CA . HIS A 1 86 ? -1.611 -26.939 -7.222 1.00 91.38 86 HIS A CA 1
ATOM 680 C C . HIS A 1 86 ? -0.205 -27.490 -7.477 1.00 91.38 86 HIS A C 1
ATOM 682 O O . HIS A 1 86 ? 0.290 -28.283 -6.675 1.00 91.38 86 HIS A O 1
ATOM 688 N N . ILE A 1 87 ? 0.448 -27.079 -8.568 1.00 92.44 87 ILE A N 1
ATOM 689 C CA . ILE A 1 87 ? 1.833 -27.463 -8.870 1.00 92.44 87 ILE A CA 1
ATOM 690 C C . ILE A 1 87 ? 2.779 -26.850 -7.833 1.00 92.44 87 ILE A C 1
ATOM 692 O O . ILE A 1 87 ? 3.560 -27.575 -7.212 1.00 92.44 87 ILE A O 1
ATOM 696 N N . LEU A 1 88 ? 2.668 -25.540 -7.584 1.00 91.06 88 LEU A N 1
ATOM 697 C CA . LEU A 1 88 ? 3.491 -24.843 -6.590 1.00 91.06 88 LEU A CA 1
ATOM 698 C C . LEU A 1 88 ? 3.303 -25.417 -5.180 1.00 91.06 88 LEU A C 1
ATOM 700 O O . LEU A 1 88 ? 4.269 -25.534 -4.424 1.00 91.06 88 LEU A O 1
ATOM 704 N N . ALA A 1 89 ? 2.083 -25.838 -4.836 1.00 88.56 89 ALA A N 1
ATOM 705 C CA . ALA A 1 89 ? 1.760 -26.426 -3.541 1.00 88.56 89 ALA A CA 1
ATOM 706 C C . ALA A 1 89 ? 2.492 -27.750 -3.255 1.00 88.56 89 ALA A C 1
ATOM 708 O O . ALA A 1 89 ? 2.580 -28.154 -2.093 1.00 88.56 89 ALA A O 1
ATOM 709 N N . ARG A 1 90 ? 3.043 -28.423 -4.275 1.00 91.75 90 ARG A N 1
ATOM 710 C CA . ARG A 1 90 ? 3.825 -29.655 -4.086 1.00 91.75 90 ARG A CA 1
ATOM 711 C C . ARG A 1 90 ? 5.272 -29.411 -3.673 1.00 91.75 90 ARG A C 1
ATOM 713 O O . ARG A 1 90 ? 5.932 -30.355 -3.253 1.00 91.75 90 ARG A O 1
ATOM 720 N N . ILE A 1 91 ? 5.768 -28.179 -3.775 1.00 94.06 91 ILE A N 1
ATOM 721 C CA . ILE A 1 91 ? 7.151 -27.836 -3.438 1.00 94.06 91 ILE A CA 1
ATOM 722 C C . ILE A 1 91 ? 7.155 -27.161 -2.052 1.00 94.06 91 ILE A C 1
ATOM 724 O O . ILE A 1 91 ? 6.707 -26.019 -1.942 1.00 94.06 91 ILE A O 1
ATOM 728 N N . PRO A 1 92 ? 7.660 -27.818 -0.986 1.00 81.56 92 PRO A N 1
ATOM 729 C CA . PRO A 1 92 ? 7.461 -27.388 0.405 1.00 81.56 92 PRO A CA 1
ATOM 730 C C . PRO A 1 92 ? 7.915 -25.954 0.718 1.00 81.56 92 PRO A C 1
ATOM 732 O O . PRO A 1 92 ? 7.250 -25.256 1.479 1.00 81.56 92 PRO A O 1
ATOM 735 N N . LEU A 1 93 ? 9.013 -25.496 0.105 1.00 92.06 93 LEU A N 1
ATOM 736 C CA . LEU A 1 93 ? 9.539 -24.139 0.293 1.00 92.06 93 LEU A CA 1
ATOM 737 C C . LEU A 1 93 ? 8.822 -23.095 -0.577 1.00 92.06 93 LEU A C 1
ATOM 739 O O . LEU A 1 93 ? 8.558 -21.983 -0.136 1.00 92.06 93 LEU A O 1
ATOM 743 N N . VAL A 1 94 ? 8.488 -23.447 -1.819 1.00 91.94 94 VAL A N 1
ATOM 744 C CA . VAL A 1 94 ? 7.836 -22.516 -2.754 1.00 91.94 94 VAL A CA 1
ATOM 745 C C . VAL A 1 94 ? 6.391 -22.272 -2.336 1.00 91.94 94 VAL A C 1
ATOM 747 O O . VAL A 1 94 ? 5.926 -21.136 -2.394 1.00 91.94 94 VAL A O 1
ATOM 750 N N . ARG A 1 95 ? 5.702 -23.312 -1.848 1.00 89.81 95 ARG A N 1
ATOM 751 C CA . ARG A 1 95 ? 4.335 -23.208 -1.340 1.00 89.81 95 ARG A CA 1
ATOM 752 C C . ARG A 1 95 ? 4.221 -22.145 -0.256 1.00 89.81 95 ARG A C 1
ATOM 754 O O . ARG A 1 95 ? 3.340 -21.307 -0.372 1.00 89.81 95 ARG A O 1
ATOM 761 N N . SER A 1 96 ? 5.071 -22.184 0.775 1.00 89.31 96 SER A N 1
ATOM 762 C CA . SER A 1 96 ? 4.963 -21.276 1.926 1.00 89.31 96 SER A CA 1
ATOM 763 C C . SER A 1 96 ? 5.208 -19.817 1.535 1.00 89.31 96 SER A C 1
ATOM 765 O O . SER A 1 96 ? 4.455 -18.936 1.949 1.00 89.31 96 SER A O 1
ATOM 767 N N . ILE A 1 97 ? 6.207 -19.570 0.683 1.00 92.50 97 ILE A N 1
ATOM 768 C CA . ILE A 1 97 ? 6.530 -18.232 0.172 1.00 92.50 97 ILE A CA 1
ATOM 769 C C . ILE A 1 97 ? 5.393 -17.711 -0.714 1.00 92.50 97 ILE A C 1
ATOM 771 O O . ILE A 1 97 ? 4.906 -16.600 -0.503 1.00 92.50 97 ILE A O 1
ATOM 775 N N . TYR A 1 98 ? 4.934 -18.518 -1.676 1.00 90.38 98 TYR A N 1
ATOM 776 C CA . TYR A 1 98 ? 3.875 -18.121 -2.601 1.00 90.38 98 TYR A CA 1
ATOM 777 C C . TYR A 1 98 ? 2.543 -17.900 -1.879 1.00 90.38 98 TYR A C 1
ATOM 779 O O . TYR A 1 98 ? 1.898 -16.877 -2.094 1.00 90.38 98 TYR A O 1
ATOM 787 N N . SER A 1 99 ? 2.140 -18.812 -0.986 1.00 88.94 99 SER A N 1
ATOM 788 C CA . SER A 1 99 ? 0.885 -18.677 -0.242 1.00 88.94 99 SER A CA 1
ATOM 789 C C . SER A 1 99 ? 0.909 -17.481 0.704 1.00 88.94 99 SER A C 1
ATOM 791 O O . SER A 1 99 ? -0.087 -16.772 0.791 1.00 88.94 99 SER A O 1
ATOM 793 N N . GLY A 1 100 ? 2.039 -17.222 1.373 1.00 90.31 100 GLY A N 1
ATOM 794 C CA . GLY A 1 100 ? 2.194 -16.048 2.232 1.00 90.31 100 GLY A CA 1
ATOM 795 C C . GLY A 1 100 ? 2.093 -14.744 1.439 1.00 90.31 100 GLY A C 1
ATOM 796 O O . GLY A 1 100 ? 1.325 -13.856 1.803 1.00 90.31 100 GLY A O 1
ATOM 797 N N . ALA A 1 101 ? 2.799 -14.651 0.307 1.00 90.00 101 ALA A N 1
ATOM 798 C CA . ALA A 1 101 ? 2.729 -13.486 -0.574 1.00 90.00 101 ALA A CA 1
ATOM 799 C C . ALA A 1 101 ? 1.317 -13.276 -1.145 1.00 90.00 101 ALA A C 1
ATOM 801 O O . ALA A 1 101 ? 0.804 -12.156 -1.120 1.00 90.00 101 ALA A O 1
ATOM 802 N N . LYS A 1 102 ? 0.664 -14.351 -1.607 1.00 88.06 102 LYS A N 1
ATOM 803 C CA . LYS A 1 102 ? -0.711 -14.314 -2.119 1.00 88.06 102 LYS A CA 1
ATOM 804 C C . LYS A 1 102 ? -1.694 -13.856 -1.044 1.00 88.06 102 LYS A C 1
ATOM 806 O O . LYS A 1 102 ? -2.488 -12.966 -1.309 1.00 88.06 102 LYS A O 1
ATOM 811 N N . GLN A 1 103 ? -1.607 -14.395 0.169 1.00 86.06 103 GLN A N 1
ATOM 812 C CA . GLN A 1 103 ? -2.488 -14.016 1.274 1.00 86.06 103 GLN A CA 1
ATOM 813 C C . GLN A 1 103 ? -2.319 -12.543 1.669 1.00 86.06 103 GLN A C 1
ATOM 815 O O . GLN A 1 103 ? -3.308 -11.856 1.925 1.00 86.06 103 GLN A O 1
ATOM 820 N N . LEU A 1 104 ? -1.081 -12.035 1.698 1.00 87.00 104 LEU A N 1
ATOM 821 C CA . LEU A 1 104 ? -0.823 -10.614 1.940 1.00 87.00 104 LEU A CA 1
ATOM 822 C C . LEU A 1 104 ? -1.421 -9.744 0.831 1.00 87.00 104 LEU A C 1
ATOM 824 O O . LEU A 1 104 ? -2.105 -8.767 1.134 1.00 87.00 104 LEU A O 1
ATOM 828 N N . ALA A 1 105 ? -1.223 -10.120 -0.435 1.00 86.56 105 ALA A N 1
ATOM 829 C CA . ALA A 1 105 ? -1.816 -9.419 -1.568 1.00 86.56 105 ALA A CA 1
ATOM 830 C C . ALA A 1 105 ? -3.351 -9.432 -1.490 1.00 86.56 105 ALA A C 1
ATOM 832 O O . ALA A 1 105 ? -3.975 -8.375 -1.526 1.00 86.56 105 ALA A O 1
ATOM 833 N N . GLU A 1 106 ? -3.969 -10.597 -1.298 1.00 84.06 106 GLU A N 1
ATOM 834 C CA . GLU A 1 106 ? -5.417 -10.725 -1.125 1.00 84.06 106 GLU A CA 1
ATOM 835 C C . GLU A 1 106 ? -5.918 -9.884 0.043 1.00 84.06 106 GLU A C 1
ATOM 837 O O . GLU A 1 106 ? -6.934 -9.224 -0.088 1.00 84.06 106 GLU A O 1
ATOM 842 N N . THR A 1 107 ? -5.202 -9.823 1.163 1.00 79.62 107 THR A N 1
ATOM 843 C CA . THR A 1 107 ? -5.617 -9.002 2.307 1.00 79.62 107 THR A CA 1
ATOM 844 C C . THR A 1 107 ? -5.591 -7.511 1.966 1.00 79.62 107 THR A C 1
ATOM 846 O O . THR A 1 107 ? -6.588 -6.826 2.189 1.00 79.62 107 THR A O 1
ATOM 849 N N . VAL A 1 108 ? -4.496 -7.021 1.374 1.00 79.88 108 VAL A N 1
ATOM 850 C CA . VAL A 1 108 ? -4.315 -5.606 0.999 1.00 79.88 108 VAL A CA 1
ATOM 851 C C . VAL A 1 108 ? -5.306 -5.169 -0.083 1.00 79.88 108 VAL A C 1
ATOM 853 O O . VAL A 1 108 ? -5.834 -4.059 -0.023 1.00 79.88 108 VAL A O 1
ATOM 856 N N . PHE A 1 109 ? -5.578 -6.039 -1.058 1.00 75.81 109 PHE A N 1
ATOM 857 C CA . PHE A 1 109 ? -6.453 -5.742 -2.194 1.00 75.81 109 PHE A CA 1
ATOM 858 C C . PHE A 1 109 ? -7.906 -6.200 -1.998 1.00 75.81 109 PHE A C 1
ATOM 860 O O . PHE A 1 109 ? -8.770 -5.818 -2.786 1.00 75.81 109 PHE A O 1
ATOM 867 N N . SER A 1 110 ? -8.217 -6.984 -0.959 1.00 66.88 110 SER A N 1
ATOM 868 C CA . SER A 1 110 ? -9.596 -7.378 -0.661 1.00 66.88 110 SER A CA 1
ATOM 869 C C . SER A 1 110 ? -10.419 -6.182 -0.204 1.00 66.88 110 SER A C 1
ATOM 871 O O . SER A 1 110 ? -10.009 -5.364 0.623 1.00 66.88 110 SER A O 1
ATOM 873 N N . GLU A 1 111 ? -11.667 -6.137 -0.664 1.00 56.41 111 GLU A N 1
ATOM 874 C CA . GLU A 1 111 ? -12.640 -5.157 -0.188 1.00 56.41 111 GLU A CA 1
ATOM 875 C C . GLU A 1 111 ? -12.971 -5.303 1.309 1.00 56.41 111 GLU A C 1
ATOM 877 O O . GLU A 1 111 ? -13.593 -4.409 1.875 1.00 56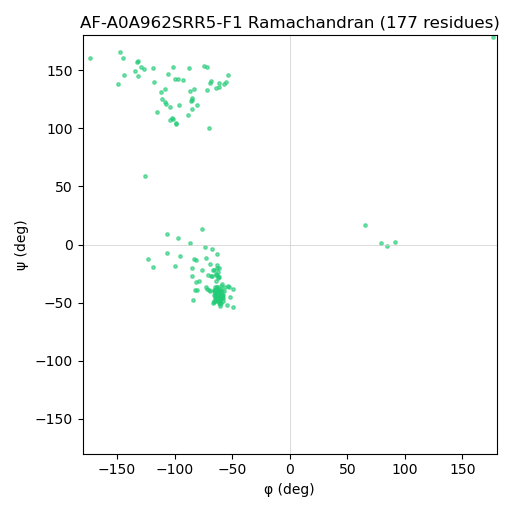.41 111 GLU A O 1
ATOM 882 N N . LYS A 1 112 ? -12.513 -6.365 1.992 1.00 51.78 112 LYS A N 1
ATOM 883 C CA . LYS A 1 112 ? -12.624 -6.497 3.457 1.00 51.78 112 LYS A CA 1
ATOM 884 C C . LYS A 1 112 ? -11.861 -5.392 4.201 1.00 51.78 112 LYS A C 1
ATOM 886 O O . LYS A 1 112 ? -12.259 -5.007 5.297 1.00 51.78 112 LYS A O 1
ATOM 891 N N . GLY A 1 113 ? -10.857 -4.782 3.564 1.00 50.69 113 GLY A N 1
ATOM 892 C CA . GLY A 1 113 ? -10.226 -3.546 4.031 1.00 50.69 113 GLY A CA 1
ATOM 893 C C . GLY A 1 113 ? -11.126 -2.299 3.979 1.00 50.69 113 GLY A C 1
ATOM 894 O O . GLY A 1 113 ? -10.688 -1.239 4.414 1.00 50.69 113 GLY A O 1
ATOM 895 N N . LYS A 1 114 ? -12.367 -2.367 3.464 1.00 51.16 114 LYS A N 1
ATOM 896 C CA . LYS A 1 114 ? -13.355 -1.273 3.583 1.00 51.16 114 LYS A CA 1
ATOM 897 C C . LYS A 1 114 ? -13.817 -1.076 5.028 1.00 51.16 114 LYS A C 1
ATOM 899 O O . LYS A 1 114 ? -14.142 0.049 5.388 1.00 51.16 114 LYS A O 1
ATOM 904 N N . SER A 1 115 ? -13.783 -2.116 5.872 1.00 50.75 115 SER A N 1
ATOM 905 C CA . SER A 1 115 ? -14.147 -1.952 7.285 1.00 50.75 115 SER A CA 1
ATOM 906 C C . SER A 1 115 ?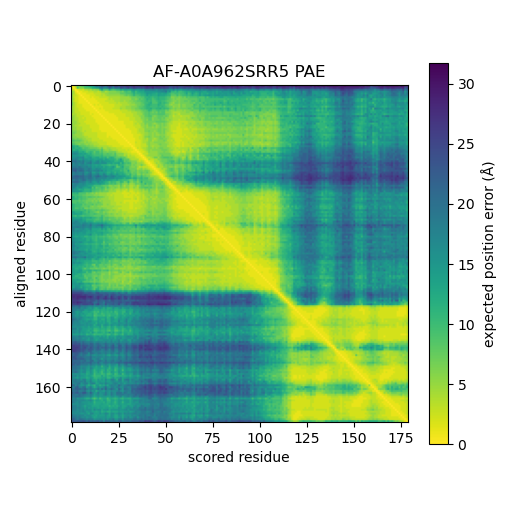 -13.180 -1.023 8.019 1.00 50.75 115 SER A C 1
ATOM 908 O O . SER A 1 115 ? -13.647 -0.306 8.883 1.00 50.75 115 SER A O 1
ATOM 910 N N . PHE A 1 116 ? -11.895 -0.976 7.631 1.00 55.19 116 PHE A N 1
ATOM 911 C CA . PHE A 1 116 ? -10.882 -0.044 8.160 1.00 55.19 116 PHE A CA 1
ATOM 912 C C . PHE A 1 116 ? -11.025 1.411 7.681 1.00 55.19 116 PHE A C 1
ATOM 914 O O . PHE A 1 116 ? -10.226 2.261 8.063 1.00 55.19 116 PHE A O 1
ATOM 921 N N . ARG A 1 117 ? -12.005 1.712 6.818 1.00 63.84 117 ARG A N 1
ATOM 922 C CA . ARG A 1 117 ? -12.139 3.032 6.175 1.00 63.84 117 ARG A CA 1
ATOM 923 C C . ARG A 1 117 ? -13.275 3.879 6.721 1.00 63.84 117 ARG A C 1
ATOM 925 O O . ARG A 1 117 ? -13.386 5.030 6.322 1.00 63.84 117 ARG A O 1
ATOM 932 N N . LYS A 1 118 ? -14.116 3.332 7.598 1.00 83.12 118 LYS A N 1
ATOM 933 C CA . LYS A 1 118 ? -15.209 4.105 8.181 1.00 83.12 118 LYS A CA 1
ATOM 934 C C . LYS A 1 118 ? -14.698 4.884 9.378 1.00 83.12 118 LYS A C 1
ATOM 936 O O . LYS A 1 118 ? -14.241 4.292 10.360 1.00 83.12 118 LYS A O 1
ATOM 941 N N . VAL A 1 119 ? -14.762 6.205 9.259 1.00 91.50 119 VAL A N 1
ATOM 942 C CA . VAL A 1 119 ? -14.534 7.129 10.364 1.00 91.50 119 VAL A CA 1
ATOM 943 C C . VAL A 1 119 ? -15.859 7.272 11.096 1.00 91.50 119 VAL A C 1
ATOM 945 O O . VAL A 1 119 ? -16.887 7.564 10.493 1.00 91.50 119 VAL A O 1
ATOM 948 N N . LEU A 1 120 ? -15.840 7.001 12.392 1.00 94.00 120 LEU A N 1
ATOM 949 C CA . LEU A 1 120 ? -17.017 6.994 13.240 1.00 94.00 120 LEU A CA 1
ATOM 950 C C . LEU A 1 120 ? -16.867 8.063 14.316 1.00 94.00 120 LEU A C 1
ATOM 952 O O . LEU A 1 120 ? -15.797 8.220 14.905 1.00 94.00 120 LEU A O 1
ATOM 956 N N . LEU A 1 121 ? -17.957 8.759 14.605 1.00 95.81 121 LEU A N 1
ATOM 957 C CA . LEU A 1 121 ? -18.119 9.574 15.794 1.00 95.81 121 LEU A CA 1
ATOM 958 C C . LEU A 1 121 ? -18.864 8.743 16.841 1.00 95.81 121 LEU A C 1
ATOM 960 O O . LEU A 1 121 ? -19.975 8.270 16.593 1.00 95.81 121 LEU A O 1
ATOM 964 N N . ILE A 1 122 ? -18.228 8.534 17.992 1.00 96.25 122 ILE A N 1
ATOM 965 C CA . ILE A 1 122 ? -18.735 7.649 19.049 1.00 96.25 122 ILE A CA 1
ATOM 966 C C . ILE A 1 122 ? -18.659 8.333 20.412 1.00 96.25 122 ILE A C 1
ATOM 968 O O . ILE A 1 122 ? -17.818 9.214 20.620 1.00 96.25 122 ILE A O 1
ATOM 972 N N . GLU A 1 123 ? -19.482 7.888 21.362 1.00 96.00 123 GLU A N 1
ATOM 973 C CA . GLU A 1 123 ? -19.372 8.311 22.759 1.00 96.00 123 GLU A CA 1
ATOM 974 C C . GLU A 1 123 ? -18.401 7.404 23.543 1.00 96.00 123 GLU A C 1
ATOM 976 O O . GLU A 1 123 ? -18.687 6.232 23.787 1.00 96.00 123 GLU A O 1
ATOM 981 N N . PHE A 1 124 ? -17.243 7.924 23.961 1.00 95.06 124 PHE A N 1
ATOM 982 C CA . PHE A 1 124 ? -16.221 7.173 24.702 1.00 95.06 124 PHE A CA 1
ATOM 983 C C . PHE A 1 124 ? -15.432 8.089 25.663 1.00 95.06 124 PHE A C 1
ATOM 985 O O . PHE A 1 124 ? -15.053 9.194 25.276 1.00 95.06 124 PHE A O 1
ATOM 992 N N . PRO A 1 125 ? -15.125 7.662 26.910 1.00 93.06 125 PRO A N 1
ATOM 993 C CA . PRO A 1 125 ? -15.427 6.361 27.523 1.00 93.06 125 PRO A CA 1
ATOM 994 C C . PRO A 1 125 ? -16.807 6.280 28.200 1.00 93.06 125 PRO A C 1
ATOM 996 O O . PRO A 1 125 ? -17.132 5.262 28.804 1.00 93.06 125 PRO A O 1
ATOM 999 N N . ARG A 1 126 ? -17.613 7.349 28.151 1.00 93.81 126 ARG A N 1
ATOM 1000 C CA . ARG A 1 126 ? -18.982 7.386 28.689 1.00 93.81 126 ARG A CA 1
ATOM 1001 C C . ARG A 1 126 ? -19.869 8.305 27.853 1.00 93.81 126 ARG A C 1
ATOM 1003 O O . ARG A 1 126 ? -19.357 9.157 27.129 1.00 93.81 126 ARG A O 1
ATOM 1010 N N . ARG A 1 127 ? -21.185 8.199 28.053 1.00 93.12 127 ARG A N 1
ATOM 1011 C CA . ARG A 1 127 ? -22.179 9.050 27.385 1.00 93.12 127 ARG A CA 1
ATOM 1012 C C . ARG A 1 127 ? -21.924 10.546 27.595 1.00 93.12 127 ARG A C 1
ATOM 1014 O O . ARG A 1 127 ? -21.568 10.967 28.703 1.00 93.12 127 ARG A O 1
ATOM 1021 N N . GLY A 1 128 ? -22.125 11.326 26.536 1.00 94.31 128 GLY A N 1
ATOM 1022 C CA . GLY A 1 128 ? -21.879 12.766 26.457 1.00 94.31 128 GLY A CA 1
ATOM 1023 C C . GLY A 1 128 ? -20.439 13.177 26.121 1.00 94.31 128 GLY A C 1
ATOM 1024 O O . GLY A 1 128 ? -20.176 14.376 26.036 1.00 94.31 128 GLY A O 1
ATOM 1025 N N . LEU A 1 129 ? -19.501 12.236 25.948 1.00 95.69 129 LEU A N 1
ATOM 1026 C CA . LEU A 1 129 ? -18.115 12.518 25.551 1.00 95.69 129 LEU A CA 1
ATOM 1027 C C . LEU A 1 129 ? -17.821 11.916 24.182 1.00 95.69 129 LEU A C 1
ATOM 1029 O O . LEU A 1 129 ? -17.785 10.700 24.054 1.00 95.69 129 LEU A O 1
ATOM 1033 N N . TRP A 1 130 ? -17.573 12.758 23.184 1.00 95.31 130 TRP A N 1
ATOM 1034 C CA . TRP A 1 130 ? -17.407 12.331 21.796 1.00 95.31 130 TRP A CA 1
ATOM 1035 C C . TRP A 1 130 ? -15.940 12.180 21.399 1.00 95.31 130 TRP A C 1
ATOM 1037 O O . TRP A 1 130 ? -15.096 12.991 21.781 1.00 95.31 130 TRP A O 1
ATOM 1047 N N . THR A 1 131 ? -15.645 11.168 20.588 1.00 94.62 131 THR A N 1
ATOM 1048 C CA . THR A 1 131 ? -14.330 10.976 19.973 1.00 94.62 131 THR A CA 1
ATOM 1049 C C . THR A 1 131 ? -14.452 10.390 18.572 1.00 94.62 131 THR A C 1
ATOM 1051 O O . THR A 1 131 ? -15.472 9.798 18.213 1.00 94.62 131 THR A O 1
ATOM 1054 N N . ILE A 1 132 ? -13.386 10.549 17.791 1.00 93.50 132 ILE A N 1
ATOM 1055 C CA . ILE A 1 132 ? -13.238 9.904 16.491 1.00 93.50 132 ILE A CA 1
ATOM 1056 C C . ILE A 1 132 ? -12.710 8.490 16.719 1.00 93.50 132 ILE A C 1
ATOM 1058 O O . ILE A 1 132 ? -11.751 8.285 17.464 1.00 93.50 132 ILE A O 1
ATOM 1062 N N . ALA A 1 133 ? -13.314 7.524 16.045 1.00 93.44 133 ALA A N 1
ATOM 1063 C CA . ALA A 1 133 ? -12.866 6.148 16.008 1.00 93.44 133 ALA A CA 1
ATOM 1064 C C . ALA A 1 133 ? -12.828 5.639 14.567 1.00 93.44 133 ALA A C 1
ATOM 1066 O O . ALA A 1 133 ? -13.512 6.151 13.685 1.00 93.44 133 ALA A O 1
ATOM 1067 N N . PHE A 1 134 ? -12.036 4.603 14.328 1.00 91.50 134 PHE A N 1
ATOM 1068 C CA . PHE A 1 134 ? -11.975 3.926 13.039 1.00 91.50 134 PHE A CA 1
ATOM 1069 C C . PHE A 1 134 ? -12.586 2.549 13.195 1.00 91.50 134 PHE A C 1
ATOM 1071 O O . PHE A 1 134 ? -12.163 1.790 14.070 1.00 91.50 134 PHE A O 1
ATOM 1078 N N . GLN A 1 135 ? -13.573 2.205 12.373 1.00 90.06 135 GLN A N 1
ATOM 1079 C CA . GLN A 1 135 ? -14.057 0.831 12.358 1.00 90.06 135 GLN A CA 1
ATOM 1080 C C . GLN A 1 135 ? -12.902 -0.088 11.934 1.00 90.06 135 GLN A C 1
ATOM 1082 O O . GLN A 1 135 ? -12.109 0.271 11.079 1.00 90.06 135 GLN A O 1
ATOM 1087 N N . THR A 1 136 ? -12.749 -1.252 12.557 1.00 86.69 136 THR A N 1
ATOM 1088 C CA . THR A 1 136 ? -11.682 -2.224 12.242 1.00 86.69 136 THR A CA 1
ATOM 1089 C C . THR A 1 136 ? -12.238 -3.597 11.871 1.00 86.69 136 THR A C 1
ATOM 1091 O O . THR A 1 136 ? -11.533 -4.434 11.314 1.00 86.69 136 THR A O 1
ATOM 1094 N N . GLY A 1 137 ? -13.529 -3.824 12.120 1.00 82.94 137 GLY A N 1
ATOM 1095 C CA . GLY A 1 137 ? -14.248 -5.035 11.746 1.00 82.94 137 GLY A CA 1
ATOM 1096 C C . GLY A 1 137 ? -15.744 -4.924 12.040 1.00 82.94 137 GLY A C 1
ATOM 1097 O O . GLY A 1 137 ? -16.175 -4.081 12.830 1.00 82.94 137 GLY A O 1
ATOM 1098 N N . ALA A 1 138 ? -16.536 -5.773 11.388 1.00 76.44 138 ALA A N 1
ATOM 1099 C CA . ALA A 1 138 ? -17.987 -5.852 11.574 1.00 76.44 138 ALA A CA 1
ATOM 1100 C C . ALA A 1 138 ? -18.470 -7.220 12.084 1.00 76.44 138 ALA A C 1
ATOM 1102 O O . ALA A 1 138 ? -19.568 -7.288 12.611 1.00 76.44 138 ALA A O 1
ATOM 1103 N N . ASP A 1 139 ? -17.667 -8.280 11.943 1.00 71.31 139 ASP A N 1
ATOM 1104 C CA . ASP A 1 139 ? -18.019 -9.628 12.398 1.00 71.31 139 ASP A CA 1
ATOM 1105 C C . ASP A 1 139 ? -17.370 -9.911 13.751 1.00 71.31 139 ASP A C 1
ATOM 1107 O O . ASP A 1 139 ? -16.168 -10.183 13.832 1.00 71.31 139 ASP A O 1
ATOM 1111 N N . VAL A 1 140 ? -18.162 -9.858 14.821 1.00 69.56 140 VAL A N 1
ATOM 1112 C CA . VAL A 1 140 ? -17.685 -10.078 16.192 1.00 69.56 140 VAL A CA 1
ATOM 1113 C C . VAL A 1 140 ? -18.520 -11.174 16.853 1.00 69.56 140 VAL A C 1
ATOM 1115 O O . VAL A 1 140 ? -19.180 -10.967 17.864 1.00 69.56 140 VAL A O 1
ATOM 1118 N N . GLY A 1 141 ? -18.513 -12.369 16.252 1.00 78.75 141 GLY A N 1
ATOM 1119 C CA . GLY A 1 141 ? -19.464 -13.451 16.548 1.00 78.75 141 GLY A CA 1
ATOM 1120 C C . GLY A 1 141 ? -19.653 -13.787 18.035 1.00 78.75 141 GLY A C 1
ATOM 1121 O O . GLY A 1 141 ? -20.781 -13.766 18.525 1.00 78.75 141 GLY A O 1
ATOM 1122 N N . GLU A 1 142 ? -18.576 -14.061 18.782 1.00 84.81 142 GLU A N 1
ATOM 1123 C CA . GLU 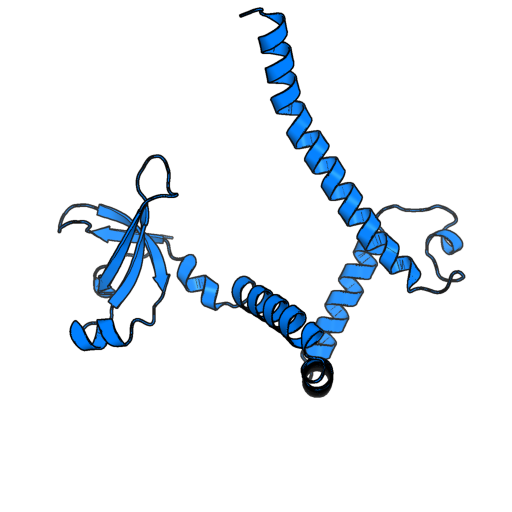A 1 142 ? -18.705 -14.384 20.216 1.00 84.81 142 GLU A CA 1
ATOM 1124 C C . GLU A 1 142 ? -19.146 -13.166 21.043 1.00 84.81 142 GLU A C 1
ATOM 1126 O O . GLU A 1 142 ? -19.980 -13.291 21.941 1.00 84.81 142 GLU A O 1
ATOM 1131 N N . ALA A 1 143 ? -18.624 -11.978 20.730 1.00 83.44 143 ALA A N 1
ATOM 1132 C CA . ALA A 1 143 ? -18.977 -10.759 21.448 1.00 83.44 143 ALA A CA 1
ATOM 1133 C C . ALA A 1 143 ? -20.452 -10.397 21.240 1.00 83.44 143 ALA A C 1
ATOM 1135 O O . ALA A 1 143 ? -21.141 -10.133 22.218 1.00 83.44 143 ALA A O 1
ATOM 1136 N N . GLN A 1 144 ? -20.956 -10.477 20.005 1.00 87.19 144 GLN A N 1
ATOM 1137 C CA . GLN A 1 144 ? -22.372 -10.289 19.671 1.00 87.19 144 GLN A CA 1
ATOM 1138 C C . GLN A 1 144 ? -23.265 -11.283 20.417 1.00 87.19 144 GLN A C 1
ATOM 1140 O O . GLN A 1 144 ? -24.294 -10.896 20.969 1.00 87.19 144 GLN A O 1
ATOM 1145 N N . ALA A 1 145 ? -22.857 -12.555 20.491 1.00 87.00 145 ALA A N 1
ATOM 1146 C CA . ALA A 1 145 ? -23.606 -13.575 21.220 1.00 87.00 145 ALA A CA 1
ATOM 1147 C C . ALA A 1 145 ? -23.693 -13.272 22.727 1.00 87.00 145 ALA A C 1
ATOM 1149 O O . ALA A 1 145 ? -24.731 -13.514 23.340 1.00 87.00 145 ALA A O 1
ATOM 1150 N N . LYS A 1 146 ? -22.629 -12.721 23.328 1.00 88.56 146 LYS A N 1
ATOM 1151 C CA . LYS A 1 146 ? -22.607 -12.371 24.759 1.00 88.56 146 LYS A CA 1
ATOM 1152 C C . LYS A 1 146 ? -23.269 -11.034 25.082 1.00 88.56 146 LYS A C 1
ATOM 1154 O O . LYS A 1 146 ? -23.823 -10.894 26.168 1.00 88.56 146 LYS A O 1
ATOM 1159 N N . THR A 1 147 ? -23.207 -10.053 24.186 1.00 86.38 147 THR A N 1
ATOM 1160 C CA . THR A 1 147 ? -23.837 -8.737 24.387 1.00 86.38 147 THR A CA 1
ATOM 1161 C C . THR A 1 147 ? -25.307 -8.722 23.976 1.00 86.38 147 THR A C 1
ATOM 1163 O O . THR A 1 147 ? -26.042 -7.832 24.400 1.00 86.38 147 THR A O 1
ATOM 1166 N N . GLY A 1 148 ? -25.743 -9.677 23.147 1.00 88.00 148 GLY A N 1
ATOM 1167 C CA . GLY A 1 148 ? -27.091 -9.709 22.577 1.00 88.00 148 GLY A CA 1
ATOM 1168 C C . GLY A 1 148 ? -27.377 -8.541 21.628 1.00 88.00 148 GLY A C 1
ATOM 1169 O O . GLY A 1 148 ? -28.540 -8.248 21.358 1.00 88.00 148 GLY A O 1
ATOM 1170 N N . ARG A 1 149 ? -26.338 -7.843 21.153 1.00 89.44 149 ARG A N 1
ATOM 1171 C CA . ARG A 1 149 ? -26.438 -6.673 20.271 1.00 89.44 149 ARG A CA 1
ATOM 1172 C C . ARG A 1 149 ? -25.539 -6.838 19.052 1.00 89.44 149 ARG A C 1
ATOM 1174 O O . ARG A 1 149 ? -24.513 -7.512 19.120 1.00 89.44 149 ARG A O 1
ATOM 1181 N N . ASP A 1 150 ? -25.911 -6.188 17.951 1.00 90.12 150 ASP A N 1
ATOM 1182 C CA . ASP A 1 150 ? -25.032 -6.031 16.789 1.00 90.12 150 ASP A CA 1
ATOM 1183 C C . ASP A 1 150 ? -23.897 -5.069 17.156 1.00 90.12 150 ASP A C 1
ATOM 1185 O O . ASP A 1 150 ? -24.102 -3.858 17.239 1.00 90.12 150 ASP A O 1
ATOM 1189 N N . VAL A 1 151 ? -22.724 -5.621 17.465 1.00 92.25 151 VAL A N 1
ATOM 1190 C CA . VAL A 1 151 ? -21.543 -4.857 17.874 1.00 92.25 151 VAL A CA 1
ATOM 1191 C C . VAL A 1 151 ? -20.516 -4.812 16.754 1.00 92.25 151 VAL A C 1
ATOM 1193 O O . VAL A 1 151 ? -20.352 -5.770 16.005 1.00 92.25 151 VAL A O 1
ATOM 1196 N N . ILE A 1 152 ? -19.793 -3.701 16.668 1.00 90.75 152 ILE A N 1
ATOM 1197 C CA . ILE A 1 152 ? -18.701 -3.487 15.720 1.00 90.75 152 ILE A CA 1
ATOM 1198 C C . ILE A 1 152 ? -17.387 -3.244 16.456 1.00 90.75 152 ILE A C 1
ATOM 1200 O O . ILE A 1 152 ? -17.364 -2.711 17.566 1.00 90.75 152 ILE A O 1
ATOM 1204 N N . ASN A 1 153 ? -16.283 -3.604 15.806 1.00 91.25 153 ASN A N 1
ATOM 1205 C CA . ASN A 1 153 ? -14.943 -3.345 16.313 1.00 91.25 153 ASN A CA 1
ATOM 1206 C C . ASN A 1 153 ? -14.515 -1.940 15.907 1.00 91.25 153 ASN A C 1
ATOM 1208 O O . ASN A 1 153 ? -14.510 -1.625 14.712 1.00 91.25 153 ASN A O 1
ATOM 1212 N N . VAL A 1 154 ? -14.112 -1.119 16.875 1.00 92.19 154 VAL A N 1
ATOM 1213 C CA . VAL A 1 154 ? -13.611 0.230 16.614 1.00 92.19 154 VAL A CA 1
ATOM 1214 C C . VAL A 1 154 ? -12.299 0.485 17.355 1.00 92.19 154 VAL A C 1
ATOM 1216 O O . VAL A 1 154 ? -12.055 -0.019 18.452 1.00 92.19 154 VAL A O 1
ATOM 1219 N N . TYR A 1 155 ? -11.426 1.256 16.719 1.00 92.88 155 TYR A N 1
ATOM 1220 C CA . TYR A 1 155 ? -10.155 1.707 17.264 1.00 92.88 155 TYR A CA 1
ATOM 1221 C C . TYR A 1 155 ? -10.239 3.194 17.598 1.00 92.88 155 TYR A C 1
ATOM 1223 O O . TYR A 1 155 ? -10.495 4.013 16.716 1.00 92.88 155 TYR A O 1
ATOM 1231 N N . VAL A 1 156 ? -10.008 3.533 18.864 1.00 94.12 156 VAL A N 1
ATOM 1232 C CA . VAL A 1 156 ? -9.981 4.911 19.364 1.00 94.12 156 VAL A CA 1
ATOM 1233 C C . VAL A 1 156 ? -8.519 5.339 19.523 1.00 94.12 156 VAL A C 1
ATOM 1235 O O . VAL A 1 156 ? -7.856 4.842 20.438 1.00 94.12 156 VAL A O 1
ATOM 1238 N N . PRO A 1 157 ? -7.982 6.227 18.668 1.00 91.81 157 PRO A N 1
ATOM 1239 C CA . PRO A 1 157 ? -6.596 6.675 18.765 1.00 91.81 157 PRO A CA 1
ATOM 1240 C C . PRO A 1 157 ? -6.381 7.598 19.972 1.00 91.81 157 PRO A C 1
ATOM 1242 O O . PRO A 1 157 ? -7.276 8.336 20.385 1.00 91.81 157 PRO A O 1
ATOM 1245 N N . THR A 1 158 ? -5.160 7.621 20.506 1.00 89.25 158 THR A N 1
ATOM 1246 C CA . THR A 1 158 ? -4.724 8.643 21.469 1.00 89.25 158 THR A CA 1
ATOM 1247 C C . THR A 1 158 ? -4.046 9.811 20.765 1.00 89.25 158 THR A C 1
ATOM 1249 O O . THR A 1 158 ? -3.267 9.620 19.833 1.00 89.25 158 THR A O 1
ATOM 1252 N N . THR A 1 159 ? -4.283 11.033 21.234 1.00 86.00 159 THR A N 1
ATOM 1253 C CA . THR A 1 159 ? -3.542 12.213 20.773 1.00 86.00 159 THR A CA 1
ATOM 1254 C C . THR A 1 159 ? -2.259 12.408 21.594 1.00 86.00 159 THR A C 1
ATOM 1256 O O . THR A 1 159 ? -2.196 11.995 22.753 1.00 86.00 159 THR A O 1
ATOM 1259 N N . PRO A 1 160 ? -1.205 13.023 21.025 1.00 78.81 160 PRO A N 1
ATOM 1260 C CA . PRO A 1 160 ? -1.077 13.474 19.635 1.00 78.81 160 PRO A CA 1
ATOM 1261 C C . PRO A 1 160 ? -0.634 12.365 18.665 1.00 78.81 160 PRO A C 1
ATOM 1263 O O . PRO A 1 160 ? -0.690 12.569 17.457 1.00 78.81 160 PRO A O 1
ATOM 1266 N N . ASN A 1 161 ? -0.166 11.220 19.174 1.00 69.19 161 ASN A N 1
ATOM 1267 C CA . ASN A 1 161 ? 0.403 10.149 18.362 1.00 69.19 161 ASN A CA 1
ATOM 1268 C C . ASN A 1 161 ? -0.587 8.974 18.203 1.00 69.19 161 ASN A C 1
ATOM 1270 O O . ASN A 1 161 ? -0.749 8.195 19.148 1.00 69.19 161 ASN A O 1
ATOM 1274 N N . PRO A 1 162 ? -1.189 8.786 17.011 1.00 68.62 162 PRO A N 1
ATOM 1275 C CA . PRO A 1 162 ? -2.227 7.785 16.764 1.00 68.62 162 PRO A CA 1
ATOM 1276 C C . PRO A 1 162 ? -1.680 6.354 16.649 1.00 68.62 162 PRO A C 1
ATOM 1278 O O . PRO A 1 162 ? -2.377 5.468 16.169 1.00 68.62 162 PRO A O 1
ATOM 1281 N N . THR A 1 163 ? -0.427 6.105 17.045 1.00 74.62 163 THR A N 1
ATOM 1282 C CA . THR A 1 163 ? 0.111 4.743 17.162 1.00 74.62 163 THR A CA 1
ATOM 1283 C C . THR A 1 163 ? -0.391 4.023 18.415 1.00 74.62 163 THR A C 1
ATOM 1285 O O . THR A 1 163 ? -0.347 2.798 18.471 1.00 74.62 163 THR A O 1
ATOM 1288 N N . GLY A 1 164 ? -0.833 4.771 19.433 1.00 81.62 164 GLY A N 1
ATOM 1289 C CA . GLY A 1 164 ? -1.494 4.250 20.631 1.00 81.62 164 GLY A CA 1
ATOM 1290 C C . GLY A 1 164 ? -3.010 4.437 20.559 1.00 81.62 164 GLY A C 1
ATOM 1291 O O . GLY A 1 164 ? -3.496 5.347 19.890 1.00 81.62 164 GLY A O 1
ATOM 1292 N N . GLY A 1 165 ? -3.767 3.572 21.234 1.00 89.56 165 GLY A N 1
ATOM 1293 C CA . GL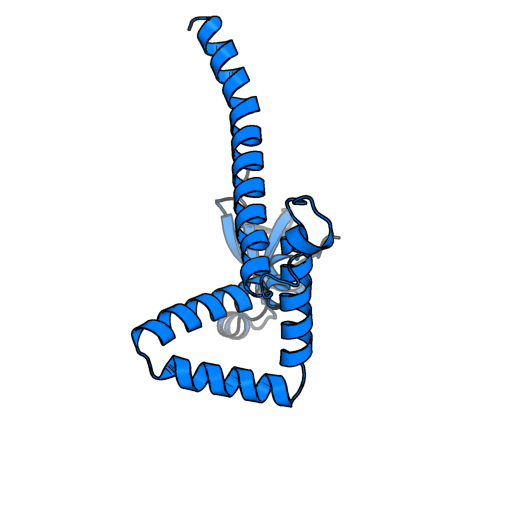Y A 1 165 ? -5.224 3.650 21.235 1.00 89.56 165 GLY A CA 1
ATOM 1294 C C . GLY A 1 165 ? -5.898 2.521 22.000 1.00 89.56 165 GLY A C 1
ATOM 1295 O O . GLY A 1 165 ? -5.240 1.616 22.514 1.00 89.56 165 GLY A O 1
ATOM 1296 N N . TYR A 1 166 ? -7.223 2.579 22.046 1.00 91.94 166 TYR A N 1
ATOM 1297 C CA . TYR A 1 166 ? -8.069 1.562 22.652 1.00 91.94 166 TYR A CA 1
ATOM 1298 C C . TYR A 1 166 ? -8.804 0.789 21.568 1.00 91.94 166 TYR A C 1
ATOM 1300 O O . TYR A 1 166 ? -9.383 1.369 20.650 1.00 91.94 166 TYR A O 1
ATOM 1308 N N . PHE A 1 167 ? -8.800 -0.531 21.702 1.00 91.50 167 PHE A N 1
ATOM 1309 C CA . PHE A 1 167 ? -9.745 -1.379 20.999 1.00 91.50 167 PHE A CA 1
ATOM 1310 C C . PHE A 1 167 ? -11.020 -1.463 21.832 1.00 91.50 167 PHE A C 1
ATOM 1312 O O . PHE A 1 167 ? -10.965 -1.862 22.998 1.00 91.50 167 PHE A O 1
ATOM 1319 N N . VAL A 1 168 ? -12.154 -1.089 21.245 1.00 92.62 168 VAL A N 1
ATOM 1320 C CA . VAL A 1 168 ? -13.457 -1.182 21.905 1.00 92.62 168 VAL A CA 1
ATOM 1321 C C . VAL A 1 168 ? -14.493 -1.775 20.961 1.00 92.62 168 VAL A C 1
ATOM 1323 O O . VAL A 1 168 ? -14.417 -1.623 19.743 1.00 92.62 168 VAL A O 1
ATOM 1326 N N . MET A 1 169 ? -15.453 -2.485 21.544 1.00 92.25 169 MET A N 1
ATOM 1327 C CA . MET A 1 169 ? -16.608 -3.024 20.836 1.00 92.25 169 MET A CA 1
ATOM 1328 C C . MET A 1 169 ? -17.829 -2.222 21.263 1.00 92.25 169 MET A C 1
ATOM 1330 O O . MET A 1 169 ? -18.112 -2.144 22.459 1.00 92.25 169 MET A O 1
ATOM 1334 N N . ILE A 1 170 ? -18.528 -1.623 20.302 1.00 92.56 170 ILE A N 1
ATOM 1335 C CA . ILE A 1 170 ? -19.715 -0.799 20.564 1.00 92.56 170 ILE A CA 1
ATOM 1336 C C . ILE A 1 170 ? -20.905 -1.287 19.735 1.00 92.56 170 ILE A C 1
ATOM 1338 O O . ILE A 1 170 ? -20.687 -1.839 18.652 1.00 92.56 170 ILE A O 1
ATOM 1342 N N . PRO A 1 171 ? -22.150 -1.107 20.206 1.00 93.06 171 PRO A N 1
ATOM 1343 C CA . PRO A 1 171 ? -23.333 -1.337 19.388 1.00 93.06 171 PRO A CA 1
ATOM 1344 C C . PRO A 1 171 ? -23.302 -0.477 18.117 1.00 93.06 171 PRO A C 1
ATOM 1346 O O . PRO A 1 171 ? -22.926 0.695 18.166 1.00 93.06 171 PRO A O 1
ATOM 1349 N N . ARG A 1 172 ? -23.684 -1.050 16.972 1.00 90.88 172 ARG A N 1
ATOM 1350 C CA . ARG A 1 172 ? -23.678 -0.345 15.679 1.00 90.88 172 ARG A CA 1
ATOM 1351 C C . ARG A 1 172 ? -24.565 0.903 15.690 1.00 90.88 172 ARG A C 1
ATOM 1353 O O . ARG A 1 172 ? -24.234 1.880 15.031 1.00 90.88 172 ARG A O 1
ATOM 1360 N N . ASP A 1 173 ? -25.670 0.866 16.426 1.00 93.06 173 ASP A N 1
ATOM 1361 C CA . ASP A 1 173 ? -26.625 1.965 16.591 1.00 93.06 173 ASP A CA 1
ATOM 1362 C C . ASP A 1 173 ? -26.104 3.114 17.473 1.00 93.06 173 ASP A C 1
ATOM 1364 O O . ASP A 1 173 ? -26.688 4.194 17.474 1.00 93.06 173 ASP A O 1
ATOM 1368 N N . GLU A 1 174 ? -24.988 2.915 18.179 1.00 93.69 174 GLU A N 1
ATOM 1369 C CA . GLU A 1 174 ? -24.302 3.948 18.968 1.00 93.69 174 GLU A CA 1
ATOM 1370 C C . GLU A 1 174 ? -23.130 4.601 18.202 1.00 93.69 174 GLU A C 1
ATOM 1372 O O . GLU A 1 174 ? -22.394 5.417 18.761 1.00 93.69 174 GLU A O 1
ATOM 1377 N N . ALA A 1 175 ? -22.949 4.268 16.918 1.00 93.69 175 ALA A N 1
ATOM 1378 C CA . ALA A 1 175 ? -21.919 4.835 16.053 1.00 93.69 175 ALA A CA 1
ATOM 1379 C C . ALA A 1 175 ? -22.523 5.716 14.952 1.00 93.69 175 ALA A C 1
ATOM 1381 O O . ALA A 1 175 ? -23.414 5.288 14.219 1.00 93.69 175 ALA A O 1
ATOM 1382 N N . ILE A 1 176 ? -21.987 6.926 14.787 1.00 95.00 176 ILE A N 1
ATOM 1383 C CA . ILE A 1 176 ? -22.362 7.836 13.700 1.00 95.00 176 ILE A CA 1
ATOM 1384 C C . ILE A 1 176 ? -21.247 7.811 12.654 1.00 95.00 176 ILE A C 1
ATOM 1386 O O . ILE A 1 176 ? -20.110 8.160 12.958 1.00 95.00 176 ILE A O 1
ATOM 1390 N N . GLU A 1 177 ? -21.550 7.383 11.432 1.00 93.75 177 GLU A N 1
ATOM 1391 C CA . GLU A 1 177 ? -20.596 7.423 10.317 1.00 93.75 177 GLU A CA 1
ATOM 1392 C C . GLU A 1 177 ? -20.390 8.870 9.849 1.00 93.75 177 GLU A C 1
ATOM 1394 O O . GLU A 1 177 ? -21.356 9.619 9.707 1.00 93.75 177 GLU A O 1
ATOM 1399 N N . LEU A 1 178 ? -19.129 9.270 9.674 1.00 89.50 178 LEU A N 1
ATOM 1400 C CA . LEU A 1 178 ? -18.737 10.587 9.170 1.00 89.50 178 LEU A CA 1
ATOM 1401 C C . LEU A 1 178 ? -18.390 10.495 7.672 1.00 89.50 178 LEU A C 1
ATOM 1403 O O . LEU A 1 178 ? -17.795 9.499 7.255 1.00 89.50 178 LEU A O 1
ATOM 1407 N N . ASP A 1 179 ? -18.754 11.532 6.907 1.00 79.06 179 ASP A N 1
ATOM 1408 C CA . ASP A 1 179 ? -18.505 11.666 5.456 1.00 79.06 179 ASP A CA 1
ATOM 1409 C C . ASP A 1 179 ? -17.040 11.994 5.101 1.00 79.06 179 ASP A C 1
ATOM 1411 O O . ASP A 1 179 ? -16.397 12.784 5.839 1.00 79.06 179 ASP A O 1
#

Nearest PDB structures (foldseek):
  9bxa-assembly1_G  TM=4.925E-01  e=4.127E-01  Bacillus sp. (in: firmicutes)
  7d2n-assembly1_A  TM=5.508E-01  e=8.083E-01  Deinococcus radiodurans
  2qf3-assembly1_B  TM=3.5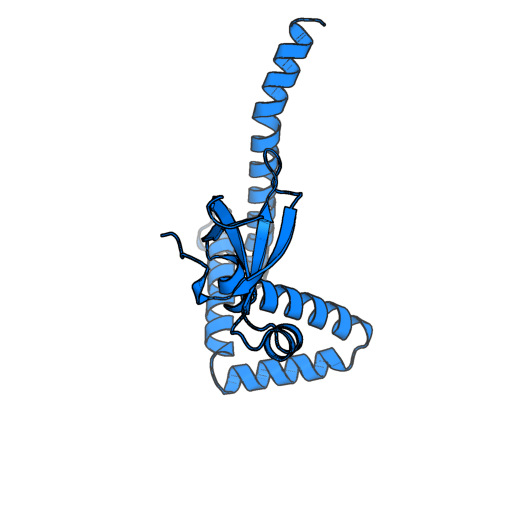89E-01  e=3.101E+00  Escherichia coli K-12
  7ay1-assembly1_D  TM=3.521E-01  e=6.074E+00  Homo sapiens

Secondary structure (DSSP, 8-state):
--HHHHHHHHHHHHHHHHHHHHHHHHHHHHHHHGGGGGS-GGG-HHHHHSS--TTHHHHHHHHHHHHHHHHHHSHHHHHHHHHHHHHHTTSHHHHHHHHHHHHHHHHHHSGGGGGGG-EEEEE-SSTT-EEEEEEEES--HHHHHHHSS-EEEEEEEPSS-TTSEEEEEEEGGGEEEP-

Solvent-accessible surface area (backbone atoms only — not comparable to full-atom values): 10040 Å² total; per-residue (Å²): 133,62,70,67,58,55,53,52,51,52,49,45,69,57,48,50,62,52,52,51,50,54,50,52,53,51,50,52,35,54,61,26,34,55,54,46,70,79,44,59,71,85,74,24,62,44,69,71,72,71,52,81,65,88,47,56,15,44,59,51,46,52,48,52,53,50,52,51,49,58,44,44,72,37,76,69,30,44,53,51,52,51,52,50,50,58,58,42,57,72,37,79,69,56,25,56,55,51,52,51,54,49,51,52,48,48,53,75,70,34,74,74,53,53,38,57,66,41,42,25,45,32,60,51,99,45,88,94,33,76,42,68,28,32,28,67,38,66,86,42,69,71,59,25,69,73,69,75,42,69,35,30,36,31,39,34,59,36,87,95,56,68,90,44,64,46,82,47,76,44,50,53,91,62,48,42,80,59,136

Radius of gyration: 25.52 Å; Cα contacts (8 Å, |Δi|>4): 173; chains: 1; bounding box: 55×58×63 Å

Sequence (179 aa):
MSFLRRYLVAGLLVWVPIGVTVLVVRMLVRWMDNSLLLIPEAYRPDNLIGFHIPGLGVVLSLLIVFFTGVFAANLFGRSLVSLWEHILARIPLVRSIYSGAKQLAETVFSEKGKSFRKVLLIEFPRRGLWTIAFQTGADVGEAQAKTGRDVINVYVPTTPNPTGGYFVMIPRDEAIELD

Foldseek 3Di:
DDPVVVVVVVVCVVVVVVVVVVVVVLVVQVVLVVQLVVPPPCPRCCNVVVHDDGNPSVVVVVVVVVVLVVQCVDPVNVVVVVVVLVVLCVPPVSNVVVVVVVVVVCVVPPPQCVQQVWWKWAAPPDPPRTAIKGFDAQDPPVVCVVVVARKTWIWGADPDDRVDTDIDIDHPVRIDTDD

Mean predicted aligned error: 11.71 Å